Protein AF-A0A350YJM5-F1 (afdb_monomer)

pLDDT: mean 84.91, std 11.66, range [52.12, 97.88]

Nearest PDB structures (foldseek):
  2qgm-assembly1_A  TM=7.230E-01  e=1.649E-05  Bacillus cereus ATCC 14579
  3b55-assembly1_A  TM=6.962E-01  e=1.167E-05  Bacillus cereus ATCC 14579
  6wkt-assembly1_A  TM=4.416E-01  e=5.021E+00  Bacillus 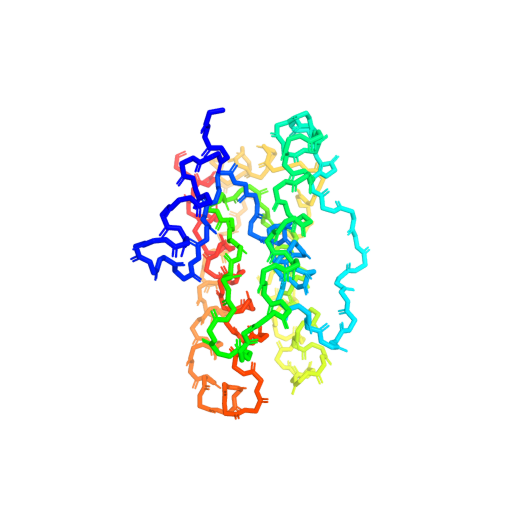subtilis subsp. subtilis str. 168

Radius of gyration: 17.62 Å; Cα contacts (8 Å, |Δi|>4): 200; chains: 1; bounding box: 40×39×48 Å

Sequence (186 aa):
MRERISRELIGKKGFSFIAIEGDWPDAARMDHYVRHAQYPPSEWTAFARFPVWMWRNREVRDFVDWLRARNALVEAYKRVAFHGLDLYSLYNSIRSVLNYLDDIDPQTAQVARLRYGCLTPWQADPATYGHAALTGAYQTCEREVVSMLTDLMQKRGGYAEHDGERFLDAVQNARLVANAESYYRA

Mean predicted aligned error: 6.53 Å

Secondary structure (DSSP, 8-state):
-HHHHHHHHHHHH---EEEEEEEHHHHHHHHHHHTT--SPPPSS-TT-SSPGGGTSSHHHHHHHHHHHHHHTTS-GGGSPEEEEEESTTHHHHHHHHHHHHHHH-HHHHHHHHHHHGGGGGGTT-HHHHHHHHHTT-S--SHHHHHHHHHHHHHTHHHHHHHHHHHHHHHHHHHHHHHHHHHHTT-

Structure (mmCIF, N/CA/C/O backbone):
data_AF-A0A350YJM5-F1
#
_entry.id   AF-A0A350YJM5-F1
#
loop_
_atom_site.group_PDB
_atom_site.id
_atom_site.type_symbol
_atom_site.label_atom_id
_atom_site.label_alt_id
_atom_site.label_comp_id
_atom_site.label_asym_id
_atom_site.label_entity_id
_atom_site.label_seq_id
_atom_site.pdbx_PDB_ins_code
_atom_site.Cartn_x
_atom_site.Cartn_y
_atom_site.Cartn_z
_atom_site.occupancy
_atom_site.B_iso_or_equiv
_atom_site.auth_seq_id
_atom_site.auth_comp_id
_atom_site.auth_asym_id
_atom_site.auth_atom_id
_atom_site.pdbx_PDB_model_num
ATOM 1 N N . MET A 1 1 ? 14.799 16.796 -9.482 1.00 81.00 1 MET A N 1
ATOM 2 C CA . MET A 1 1 ? 16.046 16.301 -8.833 1.00 81.00 1 MET A CA 1
ATOM 3 C C . MET A 1 1 ? 15.849 14.951 -8.144 1.00 81.00 1 MET A C 1
ATOM 5 O O . MET A 1 1 ? 16.535 14.016 -8.534 1.00 81.00 1 MET A O 1
ATOM 9 N N . ARG A 1 2 ? 14.920 14.820 -7.178 1.00 89.38 2 ARG A N 1
ATOM 10 C CA . ARG A 1 2 ? 14.655 13.555 -6.452 1.00 89.38 2 ARG A CA 1
ATOM 11 C C . ARG A 1 2 ? 14.343 12.380 -7.379 1.00 89.38 2 ARG A C 1
ATOM 13 O O . ARG A 1 2 ? 14.989 11.349 -7.291 1.00 89.38 2 ARG A O 1
ATOM 20 N N . GLU A 1 3 ? 13.448 12.596 -8.337 1.00 91.00 3 GLU A N 1
ATOM 21 C CA . GLU A 1 3 ? 13.100 11.614 -9.365 1.00 91.00 3 GLU A CA 1
ATOM 22 C C . GLU A 1 3 ? 14.330 11.016 -10.069 1.00 91.00 3 GLU A C 1
ATOM 24 O O . GLU A 1 3 ? 14.495 9.802 -10.119 1.00 91.00 3 GLU A O 1
ATOM 29 N N . ARG A 1 4 ? 15.227 11.868 -10.581 1.00 93.56 4 ARG A N 1
ATOM 30 C CA . ARG A 1 4 ? 16.445 11.432 -11.276 1.00 93.56 4 ARG A CA 1
ATOM 31 C C . ARG A 1 4 ? 17.332 10.579 -10.369 1.00 93.56 4 ARG A C 1
ATOM 33 O O . ARG A 1 4 ? 17.846 9.569 -10.828 1.00 93.56 4 ARG A O 1
ATOM 40 N N . ILE A 1 5 ? 17.479 10.948 -9.095 1.00 95.56 5 ILE A N 1
ATOM 41 C CA . ILE A 1 5 ? 18.238 10.150 -8.120 1.00 95.56 5 ILE A CA 1
ATOM 42 C C . ILE A 1 5 ? 17.587 8.773 -7.950 1.00 95.56 5 ILE A C 1
ATOM 44 O O . ILE A 1 5 ? 18.279 7.765 -8.061 1.00 95.56 5 ILE A O 1
ATOM 48 N N . SER A 1 6 ? 16.266 8.712 -7.764 1.00 95.69 6 SER A N 1
ATOM 49 C CA . SER A 1 6 ? 15.545 7.441 -7.638 1.00 95.69 6 SER A CA 1
ATOM 50 C C . SER A 1 6 ? 15.722 6.558 -8.874 1.00 95.69 6 SER A C 1
ATOM 52 O O . SER A 1 6 ? 16.038 5.378 -8.737 1.00 95.69 6 SER A O 1
ATOM 54 N N . ARG A 1 7 ? 15.611 7.125 -10.086 1.00 95.75 7 ARG A N 1
ATOM 55 C CA . ARG A 1 7 ? 15.843 6.390 -11.344 1.00 95.75 7 ARG A CA 1
ATOM 56 C C . ARG A 1 7 ? 17.257 5.809 -11.419 1.00 95.75 7 ARG A C 1
ATOM 58 O O . ARG A 1 7 ? 17.429 4.676 -11.856 1.00 95.75 7 ARG A O 1
ATOM 65 N N . GLU A 1 8 ? 18.261 6.559 -10.975 1.00 96.56 8 GLU A N 1
ATOM 66 C CA . GLU A 1 8 ? 19.666 6.137 -10.966 1.00 96.56 8 GLU A CA 1
ATOM 67 C C . GLU A 1 8 ? 19.944 5.049 -9.919 1.00 96.56 8 GLU A C 1
ATOM 69 O O . GLU A 1 8 ? 20.632 4.074 -10.219 1.00 96.56 8 GLU A O 1
ATOM 74 N N . LEU A 1 9 ? 19.377 5.161 -8.714 1.00 97.06 9 LEU A N 1
ATOM 75 C CA . LEU A 1 9 ? 19.488 4.134 -7.670 1.00 97.06 9 LEU A CA 1
ATOM 76 C C . LEU A 1 9 ? 18.834 2.821 -8.112 1.00 97.06 9 LEU A C 1
ATOM 78 O O . LEU A 1 9 ? 19.434 1.750 -8.015 1.00 97.06 9 LEU A O 1
ATOM 82 N N . ILE A 1 10 ? 17.638 2.912 -8.685 1.00 96.44 10 ILE A N 1
ATOM 83 C CA . ILE A 1 10 ? 16.926 1.772 -9.258 1.00 96.44 10 ILE A CA 1
ATOM 84 C C . ILE A 1 10 ? 17.721 1.178 -10.434 1.00 96.44 10 ILE A C 1
ATOM 86 O O . ILE A 1 10 ? 17.952 -0.028 -10.500 1.00 96.44 10 ILE A O 1
ATOM 90 N N . GLY A 1 11 ? 18.165 2.020 -11.369 1.00 94.25 11 GLY A N 1
ATOM 91 C CA . GLY A 1 11 ? 18.808 1.604 -12.612 1.00 94.25 11 GLY A CA 1
ATOM 92 C C . GLY A 1 11 ? 20.211 1.036 -12.439 1.00 94.25 11 GLY A C 1
ATOM 93 O O . GLY A 1 11 ? 20.541 0.046 -13.085 1.00 94.25 11 GLY A O 1
ATOM 94 N N . LYS A 1 12 ? 21.027 1.651 -11.579 1.00 96.00 12 LYS A N 1
ATOM 95 C CA . LYS A 1 12 ? 22.467 1.368 -11.467 1.00 96.00 12 LYS A CA 1
ATOM 96 C C . LYS A 1 12 ? 22.873 0.698 -10.163 1.00 96.00 12 LYS A C 1
ATOM 98 O O . LYS A 1 12 ? 23.957 0.127 -10.103 1.00 96.00 12 LYS A O 1
ATOM 103 N N . LYS A 1 13 ? 22.063 0.812 -9.107 1.00 96.69 13 LYS A N 1
ATOM 104 C CA . LYS A 1 13 ? 22.382 0.268 -7.775 1.00 96.69 13 LYS A CA 1
ATOM 105 C C . LYS A 1 13 ? 21.465 -0.877 -7.351 1.00 96.69 13 LYS A C 1
ATOM 107 O O . LYS A 1 13 ? 21.675 -1.431 -6.282 1.00 96.69 13 LYS A O 1
ATOM 112 N N . GLY A 1 14 ? 20.502 -1.262 -8.190 1.00 94.06 14 GLY A N 1
ATOM 113 C CA . GLY A 1 14 ? 19.672 -2.445 -7.962 1.00 94.06 14 GLY A CA 1
ATOM 114 C C . GLY A 1 14 ? 18.633 -2.281 -6.854 1.00 94.06 14 GLY A C 1
ATOM 115 O O . GLY A 1 14 ? 18.202 -3.278 -6.286 1.00 94.06 14 GLY A O 1
ATOM 116 N N . PHE A 1 15 ? 18.226 -1.048 -6.536 1.00 96.69 15 PHE A N 1
ATOM 117 C CA . PHE A 1 15 ? 17.131 -0.822 -5.592 1.00 96.69 15 PHE A CA 1
ATOM 118 C C . PHE A 1 15 ? 15.833 -1.437 -6.130 1.00 96.69 15 PHE A C 1
ATOM 120 O O . PHE A 1 15 ? 15.449 -1.186 -7.275 1.00 96.69 15 PHE A O 1
ATOM 127 N N . SER A 1 16 ? 15.172 -2.236 -5.292 1.00 95.62 16 SER A N 1
ATOM 128 C CA . SER A 1 16 ? 14.003 -3.048 -5.649 1.00 95.62 16 SER A CA 1
ATOM 129 C C . SER A 1 16 ? 12.666 -2.455 -5.201 1.00 95.62 16 SER A C 1
ATOM 131 O O . SER A 1 16 ? 11.623 -3.021 -5.506 1.00 95.62 16 SER A O 1
ATOM 133 N N . PHE A 1 17 ? 12.660 -1.313 -4.514 1.00 96.06 17 PHE A N 1
ATOM 134 C CA . PHE A 1 17 ? 11.432 -0.593 -4.187 1.00 96.06 17 PHE A CA 1
ATOM 135 C C . PHE A 1 17 ? 11.689 0.903 -3.985 1.00 96.06 17 PHE A C 1
ATOM 137 O O . PHE A 1 17 ? 12.823 1.334 -3.760 1.00 96.06 17 PHE A O 1
ATOM 144 N N . ILE A 1 18 ? 10.616 1.687 -4.046 1.00 95.88 18 ILE A N 1
ATOM 145 C CA . ILE A 1 18 ? 10.559 3.061 -3.555 1.00 95.88 18 ILE A CA 1
ATOM 146 C C . ILE A 1 18 ? 9.529 3.148 -2.435 1.00 95.88 18 ILE A C 1
ATOM 148 O O . ILE A 1 18 ? 8.465 2.543 -2.526 1.00 95.88 18 ILE A O 1
ATOM 152 N N . ALA A 1 19 ? 9.848 3.897 -1.387 1.00 94.25 19 ALA A N 1
ATOM 153 C CA . ALA A 1 19 ? 8.929 4.182 -0.299 1.00 94.25 19 ALA A CA 1
ATOM 154 C C . ALA A 1 19 ? 8.743 5.696 -0.179 1.00 94.25 19 ALA A C 1
ATOM 156 O O . ALA A 1 19 ? 9.719 6.448 -0.264 1.00 94.25 19 ALA A O 1
ATOM 157 N N . ILE A 1 20 ? 7.500 6.135 -0.020 1.00 92.44 20 ILE A N 1
ATOM 158 C CA . ILE A 1 20 ? 7.128 7.545 0.070 1.00 92.44 20 ILE A CA 1
ATOM 159 C C . ILE A 1 20 ? 6.424 7.845 1.394 1.00 92.44 20 ILE A C 1
ATOM 161 O O . ILE A 1 20 ? 5.785 6.975 1.982 1.00 92.44 20 ILE A O 1
ATOM 165 N N . GLU A 1 21 ? 6.509 9.095 1.841 1.00 90.81 21 GLU A N 1
ATOM 166 C CA . GLU A 1 21 ? 5.713 9.626 2.954 1.00 90.81 21 GLU A CA 1
ATOM 167 C C . GLU A 1 21 ? 4.264 9.848 2.488 1.00 90.81 21 GLU A C 1
ATOM 169 O O . GLU A 1 21 ? 3.825 10.962 2.214 1.00 90.81 21 GLU A O 1
ATOM 174 N N . GLY A 1 22 ? 3.553 8.746 2.269 1.00 88.19 22 GLY A N 1
ATOM 175 C CA . GLY A 1 22 ? 2.156 8.731 1.862 1.00 88.19 22 GLY A CA 1
ATOM 176 C C . GLY A 1 22 ? 1.445 7.477 2.357 1.00 88.19 22 GLY A C 1
ATOM 177 O O . GLY A 1 22 ? 2.090 6.497 2.742 1.00 88.19 22 GLY A O 1
ATOM 178 N N . ASP A 1 23 ? 0.115 7.534 2.340 1.00 88.25 23 ASP A N 1
ATOM 179 C CA . ASP A 1 23 ? -0.776 6.478 2.821 1.00 88.25 23 ASP A CA 1
ATOM 180 C C . ASP A 1 23 ? -0.473 5.125 2.149 1.00 88.25 23 ASP A C 1
ATOM 182 O O . ASP A 1 23 ? -0.382 5.031 0.919 1.00 88.25 23 ASP A O 1
ATOM 186 N N . TRP A 1 24 ? -0.358 4.056 2.950 1.00 90.12 24 TRP A N 1
ATOM 187 C CA . TRP A 1 24 ? -0.073 2.707 2.443 1.00 90.12 24 TRP A CA 1
ATOM 188 C C . TRP A 1 24 ? -1.091 2.242 1.384 1.00 90.12 24 TRP A C 1
ATOM 190 O O . TRP A 1 24 ? -0.662 1.879 0.287 1.00 90.12 24 TRP A O 1
ATOM 200 N N . PRO A 1 25 ? -2.419 2.312 1.622 1.00 87.50 25 PRO A N 1
ATOM 201 C CA . PRO A 1 25 ? -3.418 1.943 0.619 1.00 87.50 25 PRO A CA 1
ATOM 202 C C . PRO A 1 25 ? -3.301 2.703 -0.715 1.00 87.50 25 PRO A C 1
ATOM 204 O O . PRO A 1 25 ? -3.559 2.139 -1.782 1.00 87.50 25 PRO A O 1
ATOM 207 N N . ASP A 1 26 ? -2.945 3.992 -0.673 1.00 89.25 26 ASP A N 1
ATOM 208 C CA . ASP A 1 26 ? -2.819 4.824 -1.876 1.00 89.25 26 ASP A CA 1
ATOM 209 C C . ASP A 1 26 ? -1.583 4.419 -2.685 1.00 89.25 26 ASP A C 1
ATOM 211 O O . ASP A 1 26 ? -1.643 4.255 -3.910 1.00 89.25 26 ASP A O 1
ATOM 215 N N . ALA A 1 27 ? -0.468 4.193 -1.990 1.00 91.69 27 ALA A N 1
ATOM 216 C CA . ALA A 1 27 ? 0.753 3.681 -2.588 1.00 91.69 27 ALA A CA 1
ATOM 217 C C . ALA A 1 27 ? 0.576 2.257 -3.135 1.00 91.69 27 ALA A C 1
ATOM 219 O O . ALA A 1 27 ? 1.066 1.982 -4.225 1.00 91.69 27 ALA A O 1
ATOM 220 N N . ALA A 1 28 ? -0.189 1.390 -2.464 1.00 90.12 28 ALA A N 1
ATOM 221 C CA . ALA A 1 28 ? -0.516 0.046 -2.947 1.00 90.12 28 ALA A CA 1
ATOM 222 C C . ALA A 1 28 ? -1.280 0.078 -4.284 1.00 90.12 28 ALA A C 1
ATOM 224 O O . ALA A 1 28 ? -1.064 -0.759 -5.162 1.00 90.12 28 ALA A O 1
ATOM 225 N N . ARG A 1 29 ? -2.124 1.094 -4.510 1.00 89.31 29 ARG A N 1
ATOM 226 C CA . ARG A 1 29 ? -2.759 1.301 -5.821 1.00 89.31 29 ARG A CA 1
ATOM 227 C C . ARG A 1 29 ? -1.747 1.708 -6.899 1.00 89.31 29 ARG A C 1
ATOM 229 O O . ARG A 1 29 ? -1.870 1.258 -8.040 1.00 89.31 29 ARG A O 1
ATOM 236 N N . MET A 1 30 ? -0.756 2.540 -6.568 1.00 91.50 30 MET A N 1
ATOM 237 C CA . MET A 1 30 ? 0.340 2.854 -7.499 1.00 91.50 30 MET A CA 1
ATOM 238 C C . MET A 1 30 ? 1.206 1.628 -7.767 1.00 91.50 30 MET A C 1
ATOM 240 O O . MET A 1 30 ? 1.580 1.382 -8.908 1.00 91.50 30 MET A O 1
ATOM 244 N N . ASP A 1 31 ? 1.476 0.839 -6.737 1.00 93.50 31 ASP A N 1
ATOM 245 C CA . ASP A 1 31 ? 2.233 -0.400 -6.813 1.00 93.50 31 ASP A CA 1
ATOM 246 C C . ASP A 1 31 ? 1.599 -1.411 -7.768 1.00 93.50 31 ASP A C 1
ATOM 248 O O . ASP A 1 31 ? 2.255 -1.908 -8.685 1.00 93.50 31 ASP A O 1
ATOM 252 N N . HIS A 1 32 ? 0.287 -1.615 -7.628 1.00 91.50 32 HIS A N 1
ATOM 253 C CA . HIS A 1 32 ? -0.517 -2.433 -8.528 1.00 91.50 32 HIS A CA 1
ATOM 254 C C . HIS A 1 32 ? -0.334 -2.008 -9.994 1.00 91.50 32 HIS A C 1
ATOM 256 O O . HIS A 1 32 ? -0.117 -2.836 -10.887 1.00 91.50 32 HIS A O 1
ATOM 262 N N . TYR A 1 33 ? -0.357 -0.692 -10.238 1.00 92.94 33 TYR A N 1
ATOM 263 C CA . TYR A 1 33 ? -0.102 -0.118 -11.553 1.00 92.94 33 TYR A CA 1
ATOM 264 C C . TYR A 1 33 ? 1.347 -0.335 -12.010 1.00 92.94 33 TYR A C 1
ATOM 266 O O . TYR A 1 33 ? 1.561 -0.809 -13.123 1.00 92.94 33 TYR A O 1
ATOM 274 N N . VAL A 1 34 ? 2.368 -0.046 -11.205 1.00 95.88 34 VAL A N 1
ATOM 275 C CA . VAL A 1 34 ? 3.761 -0.148 -11.678 1.00 95.88 34 VAL A CA 1
ATOM 276 C C . VAL A 1 34 ? 4.246 -1.589 -11.812 1.00 95.88 34 VAL A C 1
ATOM 278 O O . VAL A 1 34 ? 5.113 -1.852 -12.646 1.00 95.88 34 VAL A O 1
ATOM 281 N N . ARG A 1 35 ? 3.701 -2.538 -11.042 1.00 94.56 35 ARG A N 1
ATOM 282 C CA . ARG A 1 35 ? 4.083 -3.960 -11.092 1.00 94.56 35 ARG A CA 1
ATOM 283 C C . ARG A 1 35 ? 3.228 -4.801 -12.044 1.00 94.56 35 ARG A C 1
ATOM 285 O O . ARG A 1 35 ? 3.510 -5.988 -12.188 1.00 94.56 35 ARG A O 1
ATOM 292 N N . HIS A 1 36 ? 2.278 -4.195 -12.767 1.00 93.81 36 HIS A N 1
ATOM 293 C CA . HIS A 1 36 ? 1.386 -4.869 -13.732 1.00 93.81 36 HIS A CA 1
ATOM 294 C C . HIS A 1 36 ? 0.618 -6.043 -13.117 1.00 93.81 36 HIS A C 1
ATOM 296 O O . HIS A 1 36 ? 0.541 -7.123 -13.706 1.00 93.81 36 HIS A O 1
ATOM 302 N N . ALA A 1 37 ? 0.101 -5.845 -11.910 1.00 88.19 37 ALA A N 1
ATOM 303 C CA . ALA A 1 37 ? -0.713 -6.856 -11.258 1.00 88.19 37 ALA A CA 1
ATOM 304 C C . ALA A 1 37 ? -2.045 -7.059 -12.011 1.00 88.19 37 ALA A C 1
ATOM 306 O O . ALA A 1 37 ? -2.544 -6.158 -12.690 1.00 88.19 37 ALA A O 1
ATOM 307 N N . GLN A 1 38 ? -2.549 -8.297 -11.970 1.00 83.38 38 GLN A N 1
ATOM 308 C CA . GLN A 1 38 ? -3.642 -8.773 -12.831 1.00 83.38 38 GLN A CA 1
ATOM 309 C C . GLN A 1 38 ? -5.009 -8.811 -12.135 1.00 83.38 38 GLN A C 1
ATOM 311 O O . GLN A 1 38 ? -6.009 -9.111 -12.784 1.00 83.38 38 GLN A O 1
ATOM 316 N N . TYR A 1 39 ? -5.069 -8.528 -10.835 1.00 76.06 39 TYR A N 1
ATOM 317 C CA . TYR A 1 39 ? -6.326 -8.486 -10.095 1.00 76.06 39 TYR A CA 1
ATOM 318 C C . TYR A 1 39 ? -6.983 -7.099 -10.203 1.00 76.06 39 TYR A C 1
ATOM 320 O O . TYR A 1 39 ? -6.335 -6.130 -10.601 1.00 76.06 39 TYR A O 1
ATOM 328 N N . PRO A 1 40 ? -8.286 -6.966 -9.910 1.00 71.62 40 PRO A N 1
ATOM 329 C CA . PRO A 1 40 ? -8.932 -5.661 -9.914 1.00 71.62 40 PRO A CA 1
ATOM 330 C C . PRO A 1 40 ? -8.269 -4.726 -8.887 1.00 71.62 40 PRO A C 1
ATOM 332 O O . PRO A 1 40 ? -8.101 -5.118 -7.729 1.00 71.62 40 PRO A O 1
ATOM 335 N N . PRO A 1 41 ? -7.887 -3.491 -9.262 1.00 68.19 41 PRO A N 1
ATOM 336 C CA . PRO A 1 41 ? -7.423 -2.518 -8.283 1.00 68.19 41 PRO A CA 1
ATOM 337 C C . PRO A 1 41 ? -8.574 -2.126 -7.349 1.00 68.19 41 PRO A C 1
ATOM 339 O O . PRO A 1 41 ? -9.737 -2.127 -7.745 1.00 68.19 41 PRO A O 1
ATOM 342 N N . SER A 1 42 ? -8.249 -1.701 -6.129 1.00 66.56 42 SER A N 1
ATOM 343 C CA . SER A 1 42 ? -9.231 -1.157 -5.183 1.00 66.56 42 SER A CA 1
ATOM 344 C C . SER A 1 42 ? -10.020 0.017 -5.789 1.00 66.56 42 SER A C 1
ATOM 346 O O . SER A 1 42 ? -9.432 0.894 -6.421 1.00 66.56 42 SER A O 1
ATOM 348 N N . GLU A 1 43 ? -11.344 0.066 -5.595 1.00 65.81 43 GLU A N 1
ATOM 349 C CA . GLU A 1 43 ? -12.279 1.020 -6.236 1.00 65.81 43 GLU A CA 1
ATOM 350 C C . GLU A 1 43 ? -12.226 2.460 -5.678 1.00 65.81 43 GLU A C 1
ATOM 352 O O . GLU A 1 43 ? -13.229 3.044 -5.272 1.00 65.81 43 GLU A O 1
ATOM 357 N N . TRP A 1 44 ? -11.048 3.074 -5.611 1.00 74.88 44 TRP A N 1
ATOM 358 C CA . TRP A 1 44 ? -10.913 4.414 -5.038 1.00 74.88 44 TRP A CA 1
ATOM 359 C C . TRP A 1 44 ? -9.757 5.222 -5.621 1.00 74.88 44 TRP A C 1
ATOM 361 O O . TRP A 1 44 ? -8.796 4.684 -6.163 1.00 74.88 44 TRP A O 1
ATOM 371 N N . THR A 1 45 ? -9.852 6.547 -5.540 1.00 79.75 45 THR A N 1
ATOM 372 C CA . THR A 1 45 ? -8.857 7.433 -6.152 1.00 79.75 45 THR A CA 1
ATOM 373 C C . THR A 1 45 ? -7.685 7.663 -5.202 1.00 79.75 45 THR A C 1
ATOM 375 O O . THR A 1 45 ? -7.847 8.352 -4.199 1.00 79.75 45 THR A O 1
ATOM 378 N N . ALA A 1 46 ? -6.509 7.135 -5.552 1.00 83.81 46 ALA A N 1
ATOM 379 C CA . ALA A 1 46 ? -5.286 7.328 -4.773 1.00 83.81 46 ALA A CA 1
ATOM 380 C C . ALA A 1 46 ? -4.904 8.810 -4.633 1.00 83.81 46 ALA A C 1
ATOM 382 O O . ALA A 1 46 ? -5.029 9.587 -5.590 1.00 83.81 46 ALA A O 1
ATOM 383 N N . PHE A 1 47 ? -4.416 9.182 -3.448 1.00 84.44 47 PHE A N 1
ATOM 384 C CA . PHE A 1 47 ? -3.963 10.526 -3.085 1.00 84.44 47 PHE A CA 1
ATOM 385 C C . PHE A 1 47 ? -5.022 11.601 -3.368 1.00 84.44 47 PHE A C 1
ATOM 387 O O . PHE A 1 47 ? -4.729 12.696 -3.851 1.00 84.44 47 PHE A O 1
ATOM 394 N N . ALA A 1 48 ? -6.294 11.267 -3.134 1.00 83.38 48 ALA A N 1
ATOM 395 C CA . ALA A 1 48 ? -7.413 12.200 -3.269 1.00 83.38 48 ALA A CA 1
ATOM 396 C C . ALA A 1 48 ? -7.685 13.015 -1.995 1.00 83.38 48 ALA A C 1
ATOM 398 O O . ALA A 1 48 ? -8.426 13.996 -2.054 1.00 83.38 48 ALA A O 1
ATOM 399 N N . ARG A 1 49 ? -7.100 12.629 -0.855 1.00 75.12 49 ARG A N 1
ATOM 400 C CA . ARG A 1 49 ? -7.212 13.369 0.408 1.00 75.12 49 ARG A CA 1
ATOM 401 C C . ARG A 1 49 ? -6.270 14.572 0.418 1.00 75.12 49 ARG A C 1
ATOM 403 O O . ARG A 1 49 ? -5.260 14.603 -0.280 1.00 75.12 49 ARG A O 1
ATOM 410 N N . PHE A 1 50 ? -6.627 15.584 1.202 1.00 62.84 50 PHE A N 1
ATOM 411 C CA . PHE A 1 50 ? -5.778 16.755 1.384 1.00 62.84 50 PHE A CA 1
ATOM 412 C C . PHE A 1 50 ? -4.480 16.385 2.131 1.00 62.84 50 PHE A C 1
ATOM 414 O O . PHE A 1 50 ? -4.572 15.657 3.118 1.00 62.84 50 PHE A O 1
ATOM 421 N N . PRO A 1 51 ? -3.312 16.936 1.740 1.00 65.50 51 PRO A N 1
ATOM 422 C CA . PRO A 1 51 ? -3.075 17.781 0.568 1.00 65.50 51 PRO A CA 1
ATOM 423 C C . PRO A 1 51 ? -2.877 16.969 -0.722 1.00 65.50 51 PRO A C 1
ATOM 425 O O . PRO A 1 51 ? -1.903 16.240 -0.882 1.00 65.50 51 PRO A O 1
ATOM 428 N N . VAL A 1 52 ? -3.744 17.199 -1.711 1.00 77.44 52 VAL A N 1
ATOM 429 C CA . VAL A 1 52 ? -3.698 16.500 -3.010 1.00 77.44 52 VAL A CA 1
ATOM 430 C C . VAL A 1 52 ? -2.402 16.792 -3.782 1.00 77.44 52 VAL A C 1
ATOM 432 O O . VAL A 1 52 ? -1.857 15.923 -4.459 1.00 77.44 52 VAL A O 1
ATOM 435 N N . TRP A 1 53 ? -1.870 18.011 -3.663 1.00 75.19 53 TRP A N 1
ATOM 436 C CA . TRP A 1 53 ? -0.709 18.479 -4.431 1.00 75.19 53 TRP A CA 1
ATOM 437 C C . TRP A 1 53 ? 0.594 17.723 -4.127 1.00 75.19 53 TRP A C 1
ATOM 439 O O . TRP A 1 53 ? 1.502 17.721 -4.960 1.00 75.19 53 TRP A O 1
ATOM 449 N N . MET A 1 54 ? 0.692 17.074 -2.962 1.00 83.75 54 MET A N 1
ATOM 450 C CA . MET A 1 54 ? 1.928 16.443 -2.496 1.00 83.75 54 MET A CA 1
ATOM 451 C C . MET A 1 54 ? 2.341 15.260 -3.377 1.00 83.75 54 MET A C 1
ATOM 453 O O . MET A 1 54 ? 3.484 15.195 -3.828 1.00 83.75 54 MET A O 1
ATOM 457 N N . TRP A 1 55 ? 1.393 14.373 -3.683 1.00 89.19 55 TRP A N 1
ATOM 458 C CA . TRP A 1 55 ? 1.647 13.163 -4.471 1.00 89.19 55 TRP A CA 1
ATOM 459 C C . TRP A 1 55 ? 0.935 13.158 -5.820 1.00 89.19 55 TRP A C 1
ATOM 461 O O . TRP A 1 55 ? 1.359 12.467 -6.744 1.00 89.19 55 TRP A O 1
ATOM 471 N N . ARG A 1 56 ? -0.122 13.958 -5.985 1.00 89.06 56 ARG A N 1
ATOM 472 C CA . ARG A 1 56 ? -0.931 13.978 -7.205 1.00 89.06 56 ARG A CA 1
ATOM 473 C C . ARG A 1 56 ? -0.521 15.128 -8.127 1.00 89.06 56 ARG A C 1
ATOM 475 O O . ARG A 1 56 ? -1.306 16.024 -8.433 1.00 89.06 56 ARG A O 1
ATOM 482 N N . ASN A 1 57 ? 0.734 15.090 -8.567 1.00 90.06 57 ASN A N 1
ATOM 483 C CA . ASN A 1 57 ? 1.357 16.068 -9.465 1.00 90.06 57 ASN A CA 1
ATOM 484 C C . ASN A 1 57 ? 1.987 15.394 -10.700 1.00 90.06 57 ASN A C 1
ATOM 486 O O . ASN A 1 57 ? 1.963 14.168 -10.843 1.00 90.06 57 ASN A O 1
ATOM 490 N N . ARG A 1 58 ? 2.494 16.206 -11.639 1.00 91.50 58 ARG A N 1
ATOM 491 C CA . ARG A 1 58 ? 3.034 15.710 -12.916 1.00 91.50 58 ARG A CA 1
ATOM 492 C C . ARG A 1 58 ? 4.324 14.931 -12.707 1.00 91.50 58 ARG A C 1
ATOM 494 O O . ARG A 1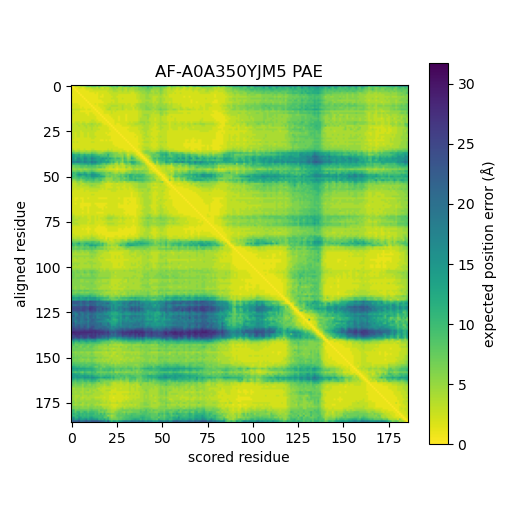 58 ? 4.488 13.883 -13.308 1.00 91.50 58 ARG A O 1
ATOM 501 N N . GLU A 1 59 ? 5.187 15.398 -11.819 1.00 91.44 59 GLU A N 1
ATOM 502 C CA . GLU A 1 59 ? 6.482 14.794 -11.527 1.00 91.44 59 GLU A CA 1
ATOM 503 C C . GLU A 1 59 ? 6.329 13.366 -10.991 1.00 91.44 59 GLU A C 1
ATOM 505 O O . GLU A 1 59 ? 7.020 12.453 -11.439 1.00 91.44 59 GLU A O 1
ATOM 510 N N . VAL A 1 60 ? 5.388 13.148 -10.065 1.00 92.69 60 VAL A N 1
ATOM 511 C CA . VAL A 1 60 ? 5.089 11.810 -9.538 1.00 92.69 60 VAL A CA 1
ATOM 512 C C . VAL A 1 60 ? 4.456 10.930 -10.612 1.00 92.69 60 VAL A C 1
ATOM 514 O O . VAL A 1 60 ? 4.860 9.778 -10.751 1.00 92.69 60 VAL A O 1
ATOM 517 N N . ARG A 1 61 ? 3.515 11.456 -11.408 1.00 92.75 61 ARG A N 1
ATOM 518 C CA . ARG A 1 61 ? 2.908 10.703 -12.517 1.00 92.75 61 ARG A CA 1
ATOM 519 C C . ARG A 1 61 ? 3.961 10.249 -13.530 1.00 92.75 61 ARG A C 1
ATOM 521 O O . ARG A 1 61 ? 4.021 9.069 -13.855 1.00 92.75 61 ARG A O 1
ATOM 528 N N . ASP A 1 62 ? 4.810 11.163 -13.984 1.00 95.19 62 ASP A N 1
ATOM 529 C CA . ASP A 1 62 ? 5.825 10.888 -14.998 1.00 95.19 62 ASP A CA 1
ATOM 530 C C . ASP A 1 62 ? 6.877 9.886 -14.467 1.00 95.19 62 ASP A C 1
ATOM 532 O O . ASP A 1 62 ? 7.362 9.023 -15.207 1.00 95.19 62 ASP A O 1
ATOM 536 N N . PHE A 1 63 ? 7.187 9.931 -13.164 1.00 96.00 63 PHE A N 1
ATOM 537 C CA . PHE A 1 63 ? 8.008 8.918 -12.497 1.00 96.00 63 PHE A CA 1
ATOM 538 C C . PHE A 1 63 ? 7.325 7.545 -12.434 1.00 96.00 63 PHE A C 1
ATOM 540 O O . PHE A 1 63 ? 7.962 6.532 -12.728 1.00 96.00 63 PHE A O 1
ATOM 547 N N . VAL A 1 64 ? 6.046 7.500 -12.056 1.00 95.56 64 VAL A N 1
ATOM 548 C CA . VAL A 1 64 ? 5.241 6.272 -11.963 1.00 95.56 64 VAL A CA 1
ATOM 549 C C . VAL A 1 64 ? 5.102 5.605 -13.336 1.00 95.56 64 VAL A C 1
ATOM 551 O O . VAL A 1 64 ? 5.289 4.392 -13.448 1.00 95.56 64 VAL A O 1
ATOM 554 N N . ASP A 1 65 ? 4.880 6.379 -14.398 1.00 96.62 65 ASP A N 1
ATOM 555 C CA . ASP A 1 65 ? 4.822 5.867 -15.771 1.00 96.62 65 ASP A CA 1
ATOM 556 C C . ASP A 1 65 ? 6.175 5.320 -16.239 1.00 96.62 65 ASP A C 1
ATOM 558 O O . ASP A 1 65 ? 6.248 4.228 -16.812 1.00 96.62 65 ASP A O 1
ATOM 562 N N . TRP A 1 66 ? 7.271 6.020 -15.928 1.00 97.31 66 TRP A N 1
ATOM 563 C CA . TRP A 1 66 ? 8.615 5.498 -16.175 1.00 97.31 66 TRP A CA 1
ATOM 564 C C . TRP A 1 66 ? 8.870 4.189 -15.417 1.00 97.31 66 TRP A C 1
ATOM 566 O O . TRP A 1 66 ? 9.433 3.248 -15.983 1.00 97.31 66 TRP A O 1
ATOM 576 N N . LEU A 1 67 ? 8.442 4.103 -14.154 1.00 97.69 67 LEU A N 1
ATOM 577 C CA . LEU A 1 67 ? 8.630 2.919 -13.320 1.00 97.69 67 LEU A CA 1
ATOM 578 C C . LEU A 1 67 ? 7.850 1.723 -13.872 1.00 97.69 67 LEU A C 1
ATOM 580 O O . LEU A 1 67 ? 8.406 0.629 -13.985 1.00 97.69 67 LEU A O 1
ATOM 584 N N . ARG A 1 68 ? 6.603 1.941 -14.303 1.00 97.62 68 ARG A N 1
ATOM 585 C CA . ARG A 1 68 ? 5.791 0.926 -14.987 1.00 97.62 68 ARG A CA 1
ATOM 586 C C . ARG A 1 68 ? 6.460 0.437 -16.272 1.00 97.62 68 ARG A C 1
ATOM 588 O O . ARG A 1 68 ? 6.528 -0.775 -16.493 1.00 97.62 68 ARG A O 1
ATOM 595 N N . ALA A 1 69 ? 6.964 1.351 -17.104 1.00 97.81 69 ALA A N 1
ATOM 596 C CA . ALA A 1 69 ? 7.651 1.005 -18.348 1.00 97.81 69 ALA A CA 1
ATOM 597 C C . ALA A 1 69 ? 8.924 0.187 -18.086 1.00 97.81 69 ALA A C 1
ATOM 599 O O . ALA A 1 69 ? 9.142 -0.838 -18.726 1.00 97.81 69 ALA A O 1
ATOM 600 N N . ARG A 1 70 ? 9.729 0.574 -17.088 1.00 96.62 70 ARG A N 1
ATOM 601 C CA . ARG A 1 70 ? 10.897 -0.203 -16.648 1.00 96.62 70 ARG A CA 1
ATOM 602 C C . ARG A 1 70 ? 10.503 -1.604 -16.177 1.00 96.62 70 ARG A C 1
ATOM 604 O O . ARG A 1 70 ? 11.136 -2.577 -16.574 1.00 96.62 70 ARG A O 1
ATOM 611 N N . ASN A 1 71 ? 9.483 -1.707 -15.328 1.00 97.88 71 ASN A N 1
ATOM 612 C CA . ASN A 1 71 ? 9.023 -2.977 -14.767 1.00 97.88 71 ASN A CA 1
ATOM 613 C C . ASN A 1 71 ? 8.463 -3.937 -15.828 1.00 97.88 71 ASN A C 1
ATOM 615 O O . ASN A 1 71 ? 8.444 -5.147 -15.605 1.00 97.88 71 ASN A O 1
ATOM 619 N N . ALA A 1 72 ? 8.039 -3.427 -16.989 1.00 97.56 72 ALA A N 1
ATOM 620 C CA . ALA A 1 72 ? 7.634 -4.258 -18.121 1.00 97.56 72 ALA A CA 1
ATOM 621 C C . ALA A 1 72 ? 8.816 -5.001 -18.775 1.00 97.56 72 ALA A C 1
ATOM 623 O O . ALA A 1 72 ? 8.604 -6.016 -19.430 1.00 97.56 72 ALA A O 1
ATOM 624 N N . LEU A 1 73 ? 10.052 -4.521 -18.587 1.00 96.25 73 LEU A N 1
ATOM 625 C CA . LEU A 1 73 ? 11.266 -5.085 -19.192 1.00 96.25 73 LEU A CA 1
ATOM 626 C C . LEU A 1 73 ? 11.927 -6.179 -18.340 1.00 96.25 73 LEU A C 1
ATOM 628 O O . LEU A 1 73 ? 12.957 -6.722 -18.734 1.00 96.25 73 LEU A O 1
ATOM 632 N N . VAL A 1 74 ? 11.383 -6.471 -17.157 1.00 95.50 74 VAL A N 1
ATOM 633 C CA . VAL A 1 74 ? 11.946 -7.440 -16.210 1.00 95.50 74 VAL A CA 1
ATOM 634 C C . VAL A 1 74 ? 10.897 -8.450 -15.757 1.00 95.50 74 VAL A C 1
ATOM 636 O O . VAL A 1 74 ? 9.688 -8.212 -15.816 1.00 95.50 74 VAL A O 1
ATOM 639 N N . GLU A 1 75 ? 11.380 -9.594 -15.281 1.00 94.69 75 GLU A N 1
ATOM 640 C CA . GLU A 1 75 ? 10.556 -10.652 -14.694 1.00 94.69 75 GLU A CA 1
ATOM 641 C C . GLU A 1 75 ? 9.799 -10.144 -13.459 1.00 94.69 75 GLU A C 1
ATOM 643 O O . GLU A 1 75 ? 10.288 -9.271 -12.740 1.00 94.69 75 GLU A O 1
ATOM 648 N N . ALA A 1 76 ? 8.622 -10.717 -13.186 1.00 91.62 76 ALA A N 1
ATOM 649 C CA . ALA A 1 76 ? 7.711 -10.244 -12.141 1.00 91.62 76 ALA A CA 1
ATOM 650 C C . ALA A 1 76 ? 8.385 -10.070 -10.765 1.00 91.62 76 ALA A C 1
ATOM 652 O O . ALA A 1 76 ? 8.214 -9.033 -10.132 1.00 91.62 76 ALA A O 1
ATOM 653 N N . TYR A 1 77 ? 9.225 -11.024 -10.351 1.00 90.19 77 TYR A N 1
ATOM 654 C CA . TYR A 1 77 ? 9.924 -11.000 -9.058 1.00 90.19 77 TYR A CA 1
ATOM 655 C C . TYR A 1 77 ? 11.058 -9.959 -8.959 1.00 90.19 77 TYR A C 1
ATOM 657 O O . TYR A 1 77 ? 11.581 -9.721 -7.874 1.00 90.19 77 TYR A O 1
ATOM 665 N N . LYS A 1 78 ? 11.458 -9.340 -10.080 1.00 94.12 78 LYS A N 1
ATOM 666 C CA . LYS A 1 78 ? 12.461 -8.257 -10.145 1.00 94.12 78 LYS A CA 1
ATOM 667 C C . LYS A 1 78 ? 11.829 -6.876 -10.306 1.00 94.12 78 LYS A C 1
ATOM 669 O O . LYS A 1 78 ? 12.554 -5.880 -10.367 1.00 94.12 78 LYS A O 1
ATOM 674 N N . ARG A 1 79 ? 10.501 -6.801 -10.442 1.00 96.50 79 ARG A N 1
ATOM 675 C CA . ARG A 1 79 ? 9.794 -5.529 -10.602 1.00 96.50 79 ARG A CA 1
ATOM 676 C C . ARG A 1 79 ? 9.948 -4.700 -9.339 1.00 96.50 79 ARG A C 1
ATOM 678 O O . ARG A 1 79 ? 9.791 -5.196 -8.230 1.00 96.50 79 ARG A O 1
ATOM 685 N N . VAL A 1 80 ? 10.246 -3.426 -9.537 1.00 97.50 80 VAL A N 1
ATOM 686 C CA . VAL A 1 80 ? 10.431 -2.468 -8.456 1.00 97.50 80 VAL A CA 1
ATOM 687 C C . VAL A 1 80 ? 9.073 -2.127 -7.857 1.00 97.50 80 VAL A C 1
ATOM 689 O O . VAL A 1 80 ? 8.172 -1.721 -8.596 1.00 97.50 80 VAL A O 1
ATOM 692 N N . ALA A 1 81 ? 8.941 -2.283 -6.543 1.00 95.81 81 ALA A N 1
ATOM 693 C CA . ALA A 1 81 ? 7.710 -1.994 -5.816 1.00 95.81 81 ALA A CA 1
ATOM 694 C C . ALA A 1 81 ? 7.585 -0.512 -5.418 1.00 95.81 81 ALA A C 1
ATOM 696 O O . ALA A 1 81 ? 8.572 0.231 -5.396 1.00 95.81 81 ALA A O 1
ATOM 697 N N . PHE A 1 82 ? 6.369 -0.080 -5.101 1.00 95.25 82 PHE A N 1
ATOM 698 C CA . PHE A 1 82 ? 6.034 1.271 -4.658 1.00 95.25 82 PHE A CA 1
ATOM 699 C C . PHE A 1 82 ? 5.262 1.206 -3.333 1.00 95.25 82 PHE A C 1
ATOM 701 O O . PHE A 1 82 ? 4.192 0.620 -3.256 1.00 95.25 82 PHE A O 1
ATOM 708 N N . HIS A 1 83 ? 5.779 1.806 -2.266 1.00 93.50 83 HIS A N 1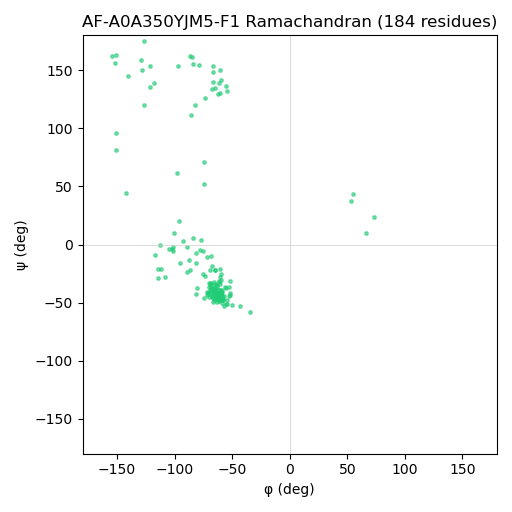
ATOM 709 C CA . HIS A 1 83 ? 5.206 1.665 -0.926 1.00 93.50 83 HIS A CA 1
ATOM 710 C C . HIS A 1 83 ? 4.963 3.008 -0.248 1.00 93.50 83 HIS A C 1
ATOM 712 O O . HIS A 1 83 ? 5.666 3.988 -0.490 1.00 93.50 83 HIS A O 1
ATOM 718 N N . GLY A 1 84 ? 3.950 3.035 0.612 1.00 91.62 84 GLY A N 1
ATOM 719 C CA . GLY A 1 84 ? 3.667 4.144 1.514 1.00 91.62 84 GLY A CA 1
ATOM 720 C C . GLY A 1 84 ? 4.253 3.854 2.890 1.00 91.62 84 GLY A C 1
ATOM 721 O O . GLY A 1 84 ? 4.435 2.694 3.254 1.00 91.62 84 GLY A O 1
ATOM 722 N N . LEU A 1 85 ? 4.577 4.897 3.642 1.00 88.25 85 LEU A N 1
ATOM 723 C CA . LEU A 1 85 ? 5.110 4.799 5.005 1.00 88.25 85 LEU A CA 1
ATOM 724 C C . LEU A 1 85 ? 4.184 5.428 6.047 1.00 88.25 85 LEU A C 1
ATOM 726 O O . LEU A 1 85 ? 4.448 5.312 7.241 1.00 88.25 85 LEU A O 1
ATOM 730 N N . ASP A 1 86 ? 3.141 6.121 5.600 1.00 84.44 86 ASP A N 1
ATOM 731 C CA . ASP A 1 86 ? 2.335 6.978 6.456 1.00 84.44 86 ASP A CA 1
ATOM 732 C C . ASP A 1 86 ? 1.237 6.207 7.205 1.00 84.44 86 ASP A C 1
ATOM 734 O O . ASP A 1 86 ? 0.790 5.150 6.755 1.00 84.44 86 ASP A O 1
ATOM 738 N N . LEU A 1 87 ? 0.796 6.745 8.347 1.00 75.06 87 LEU A N 1
ATOM 739 C CA . LEU A 1 87 ? -0.151 6.102 9.272 1.00 75.06 87 LEU A CA 1
ATOM 740 C C . LEU A 1 87 ? -1.572 6.690 9.215 1.00 75.06 87 LEU A C 1
ATOM 742 O O . LEU A 1 87 ? -2.478 6.180 9.876 1.00 75.06 87 LEU A O 1
ATOM 746 N N . TYR A 1 88 ? -1.814 7.738 8.425 1.00 70.00 88 TYR A N 1
ATOM 747 C CA . TYR A 1 88 ? -3.094 8.465 8.429 1.00 70.00 88 TYR A CA 1
ATOM 748 C C . TYR A 1 88 ? -4.244 7.763 7.684 1.00 70.00 88 TYR A C 1
ATOM 750 O O . TYR A 1 88 ? -5.348 8.314 7.576 1.00 70.00 88 TYR A O 1
ATOM 758 N N . SER A 1 89 ? -4.025 6.552 7.170 1.00 76.75 89 SER A N 1
ATOM 759 C CA . SER A 1 89 ? -4.963 5.806 6.318 1.00 76.75 89 SER A CA 1
ATOM 760 C C . SER A 1 89 ? -5.842 4.795 7.060 1.00 76.75 89 SER A C 1
ATOM 762 O O . SER A 1 89 ? -6.426 3.934 6.406 1.00 76.75 89 SER A O 1
ATOM 764 N N . LEU A 1 90 ? -6.013 4.926 8.384 1.00 82.06 90 LEU A N 1
ATOM 765 C CA . LEU A 1 90 ? -6.737 3.984 9.259 1.00 82.06 90 LEU A CA 1
ATOM 766 C C . LEU A 1 90 ? -7.952 3.299 8.597 1.00 82.06 90 LEU A C 1
ATOM 768 O O . LEU A 1 90 ? -7.988 2.077 8.471 1.00 82.06 90 LEU A O 1
ATOM 772 N N . TYR A 1 91 ? -8.926 4.073 8.109 1.00 80.56 91 TYR A N 1
ATOM 773 C CA . TYR A 1 91 ? -10.153 3.529 7.505 1.00 80.56 91 TYR A CA 1
ATOM 774 C C . TYR A 1 91 ? -9.932 2.815 6.180 1.00 80.56 91 TYR A C 1
ATOM 776 O O . TYR A 1 91 ? -10.563 1.797 5.899 1.00 80.56 91 TYR A O 1
ATOM 784 N N . ASN A 1 92 ? -9.037 3.344 5.354 1.00 82.75 92 ASN A N 1
ATOM 785 C CA . ASN A 1 92 ? -8.714 2.726 4.078 1.00 82.75 92 ASN A CA 1
ATOM 786 C C . ASN A 1 92 ? -7.946 1.424 4.289 1.00 82.75 92 ASN A C 1
ATOM 788 O O . ASN A 1 92 ? -8.172 0.469 3.552 1.00 82.75 92 ASN A O 1
ATOM 792 N N . SER A 1 93 ? -7.125 1.360 5.337 1.00 88.62 93 SER A N 1
ATOM 793 C CA . SER A 1 93 ? -6.448 0.142 5.757 1.00 88.62 93 SER A CA 1
ATOM 794 C C . SER A 1 93 ? -7.414 -0.897 6.313 1.00 88.62 93 SER A C 1
ATOM 796 O O . SER A 1 93 ? -7.346 -2.046 5.883 1.00 88.62 93 SER A O 1
ATOM 798 N N . ILE A 1 94 ? -8.381 -0.510 7.158 1.00 89.19 94 ILE A N 1
ATOM 799 C CA . ILE A 1 94 ? -9.473 -1.406 7.584 1.00 89.19 94 ILE A CA 1
ATOM 800 C C . ILE A 1 94 ? -10.196 -1.970 6.358 1.00 89.19 94 ILE A C 1
ATOM 802 O O . ILE A 1 94 ? -10.337 -3.183 6.227 1.00 89.19 94 ILE A O 1
ATOM 806 N N . ARG A 1 95 ? -10.608 -1.105 5.423 1.00 88.06 95 ARG A N 1
ATOM 807 C CA . ARG A 1 95 ? -11.294 -1.538 4.200 1.00 88.06 95 ARG A CA 1
ATOM 808 C C . ARG A 1 95 ? -10.431 -2.472 3.350 1.00 88.06 95 ARG A C 1
ATOM 810 O O . ARG A 1 95 ? -10.966 -3.439 2.826 1.00 88.06 95 ARG A O 1
ATOM 817 N N . SER A 1 96 ? -9.124 -2.224 3.236 1.00 89.69 96 SER A N 1
ATOM 818 C CA . SER A 1 96 ? -8.216 -3.116 2.499 1.00 89.69 96 SER A CA 1
ATOM 819 C C . SER A 1 96 ? -8.168 -4.514 3.124 1.00 89.69 96 SER A C 1
ATOM 821 O O . SER A 1 96 ? -8.308 -5.511 2.417 1.00 89.69 96 SER A O 1
ATOM 823 N N . VAL A 1 97 ? -8.063 -4.595 4.458 1.00 92.25 97 VAL A N 1
ATOM 824 C CA . VAL A 1 97 ? -8.096 -5.871 5.195 1.00 92.25 97 VAL A CA 1
ATOM 825 C C . VAL A 1 97 ? -9.424 -6.596 4.984 1.00 92.25 97 VAL A C 1
ATOM 827 O O . VAL A 1 97 ? -9.425 -7.792 4.699 1.00 92.25 97 VAL A O 1
ATOM 830 N N . LEU A 1 98 ? -10.550 -5.885 5.105 1.00 92.00 98 LEU A N 1
ATOM 831 C CA . LEU A 1 98 ? -11.881 -6.470 4.933 1.00 92.00 98 LEU A CA 1
ATOM 832 C C . LEU A 1 98 ? -12.096 -6.993 3.511 1.00 92.00 98 LEU A C 1
ATOM 834 O O . LEU A 1 98 ? -12.503 -8.138 3.363 1.00 92.00 98 LEU A O 1
ATOM 838 N N . ASN A 1 99 ? -11.753 -6.206 2.489 1.00 90.19 99 ASN A N 1
ATOM 839 C CA . ASN A 1 99 ? -11.894 -6.611 1.089 1.00 90.19 99 ASN A CA 1
ATOM 840 C C . ASN A 1 99 ? -11.049 -7.850 0.766 1.00 90.19 99 ASN A C 1
ATOM 842 O O . ASN A 1 99 ? -11.516 -8.756 0.089 1.00 90.19 99 ASN A O 1
ATOM 846 N N . TYR A 1 100 ? -9.810 -7.907 1.265 1.00 91.25 100 TYR A N 1
ATOM 847 C CA . TYR A 1 100 ? -8.968 -9.089 1.091 1.00 91.25 100 TYR A CA 1
ATOM 848 C C . TYR A 1 100 ? -9.593 -10.331 1.741 1.00 91.25 100 TYR A C 1
ATOM 850 O O . TYR A 1 100 ? -9.651 -11.393 1.125 1.00 91.25 100 TYR A O 1
ATOM 858 N N . LEU A 1 101 ? -10.085 -10.200 2.976 1.00 92.75 101 LEU A N 1
ATOM 859 C CA . LEU A 1 101 ? -10.699 -11.310 3.701 1.00 92.75 101 LEU A CA 1
ATOM 860 C C . LEU A 1 101 ? -12.033 -11.751 3.095 1.00 92.75 101 LEU A C 1
ATOM 862 O O . LEU A 1 101 ? -12.304 -12.945 3.084 1.00 92.75 101 LEU A O 1
ATOM 866 N N . ASP A 1 102 ? -12.847 -10.834 2.577 1.00 92.56 102 ASP A N 1
ATOM 867 C CA . ASP A 1 102 ? -14.109 -11.178 1.913 1.00 92.56 102 ASP A CA 1
ATOM 868 C C . ASP A 1 102 ? -13.898 -12.101 0.705 1.00 92.56 102 ASP A C 1
ATOM 870 O O . ASP A 1 102 ? -14.746 -12.950 0.436 1.00 92.56 102 ASP A O 1
ATOM 874 N N . ASP A 1 103 ? -12.753 -11.992 0.030 1.00 90.19 103 ASP A N 1
ATOM 875 C CA . ASP A 1 103 ? -12.422 -12.843 -1.112 1.00 90.19 103 ASP A CA 1
ATOM 876 C C . ASP A 1 103 ? -11.888 -14.226 -0.701 1.00 90.19 103 ASP A C 1
ATOM 878 O O . ASP A 1 103 ? -12.161 -15.217 -1.380 1.00 90.19 103 ASP A O 1
ATOM 882 N N . ILE A 1 104 ? -11.095 -14.305 0.376 1.00 90.56 104 ILE A N 1
ATOM 883 C CA . ILE A 1 104 ? -10.280 -15.499 0.688 1.00 90.56 104 ILE A CA 1
ATOM 884 C C . ILE A 1 104 ? -10.690 -16.247 1.965 1.00 90.56 104 ILE A C 1
ATOM 886 O O . ILE A 1 104 ? -10.497 -17.458 2.053 1.00 90.56 104 ILE A O 1
ATOM 890 N N . ASP A 1 105 ? -11.257 -15.558 2.958 1.00 92.50 105 ASP A N 1
ATOM 891 C CA . ASP A 1 105 ? -11.805 -16.147 4.186 1.00 92.50 105 ASP A CA 1
ATOM 892 C C . ASP A 1 105 ? -12.957 -15.270 4.731 1.00 92.50 105 ASP A C 1
ATOM 894 O O . ASP A 1 105 ? -12.768 -14.480 5.672 1.00 92.50 105 ASP A O 1
ATOM 898 N N . PRO A 1 106 ? -14.176 -15.420 4.171 1.00 93.69 106 PRO A N 1
ATOM 899 C CA . PRO A 1 106 ? -15.343 -14.636 4.576 1.00 93.69 106 PRO A CA 1
ATOM 900 C C . PRO A 1 106 ? -15.719 -14.796 6.054 1.00 93.69 106 PRO A C 1
ATOM 902 O O . PRO A 1 106 ? -16.329 -13.900 6.641 1.00 93.69 106 PRO A O 1
ATOM 905 N N . GLN A 1 107 ? -15.365 -15.923 6.685 1.00 92.38 107 GLN A N 1
ATOM 906 C CA . GLN A 1 107 ? -15.621 -16.136 8.112 1.00 92.38 107 GLN A CA 1
ATOM 907 C C . GLN A 1 107 ? -14.722 -15.224 8.949 1.00 92.38 107 GLN A C 1
ATOM 909 O O . GLN A 1 107 ? -15.196 -14.528 9.849 1.00 92.38 107 GLN A O 1
ATOM 914 N N . THR A 1 108 ? -13.436 -15.147 8.606 1.00 92.94 108 THR A N 1
ATOM 915 C CA . THR A 1 108 ? -12.511 -14.199 9.241 1.00 92.94 108 THR A CA 1
ATOM 916 C C . THR A 1 108 ? -12.873 -12.753 8.925 1.00 92.94 108 THR A C 1
ATOM 918 O O . THR A 1 108 ? -12.720 -11.893 9.791 1.00 92.94 108 THR A O 1
ATOM 921 N N . ALA A 1 109 ? -13.420 -12.470 7.740 1.00 92.94 109 ALA A N 1
ATOM 922 C CA . ALA A 1 109 ? -13.924 -11.139 7.409 1.00 92.94 109 ALA A CA 1
ATOM 923 C C . ALA A 1 109 ? -15.033 -10.680 8.375 1.00 92.94 109 ALA A C 1
ATOM 925 O O . ALA A 1 109 ? -15.064 -9.518 8.779 1.00 92.94 109 ALA A O 1
ATOM 926 N N . GLN A 1 110 ? -15.937 -11.575 8.793 1.00 90.31 110 GLN A N 1
ATOM 927 C CA . GLN A 1 110 ? -16.967 -11.253 9.793 1.00 90.31 110 GLN A CA 1
ATOM 928 C C . GLN A 1 110 ? -16.354 -10.914 11.156 1.00 90.31 110 GLN A C 1
ATOM 930 O O . GLN A 1 110 ? -16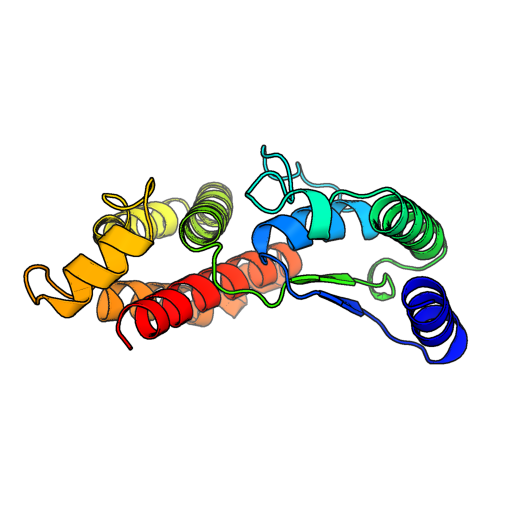.732 -9.913 11.766 1.00 90.31 110 GLN A O 1
ATOM 935 N N . VAL A 1 111 ? -15.363 -11.692 11.603 1.00 91.38 111 VAL A N 1
ATOM 936 C CA . VAL A 1 111 ? -14.625 -11.410 12.845 1.00 91.38 111 VAL A CA 1
ATOM 937 C C . VAL A 1 111 ? -13.917 -10.056 12.759 1.00 91.38 111 VAL A C 1
ATOM 939 O O . VAL A 1 111 ? -14.024 -9.246 13.678 1.00 91.38 111 VAL A O 1
ATOM 942 N N . ALA A 1 112 ? -13.260 -9.766 11.635 1.00 91.06 112 ALA A N 1
ATOM 943 C CA . ALA A 1 112 ? -12.582 -8.495 11.407 1.00 91.06 112 ALA A CA 1
ATOM 944 C C . ALA A 1 112 ? -13.547 -7.300 11.478 1.00 91.06 112 ALA A C 1
ATOM 946 O O . ALA A 1 112 ? -13.225 -6.296 12.111 1.00 91.06 112 ALA A O 1
ATOM 947 N N . ARG A 1 113 ? -14.754 -7.409 10.901 1.00 89.12 113 ARG A N 1
ATOM 948 C CA . ARG A 1 113 ? -15.786 -6.357 10.995 1.00 89.12 113 ARG A CA 1
ATOM 949 C C . ARG A 1 113 ? -16.208 -6.084 12.434 1.00 89.12 113 ARG A C 1
ATOM 951 O O . ARG A 1 113 ? -16.354 -4.923 12.803 1.00 89.12 113 ARG A O 1
ATOM 958 N N . LEU A 1 114 ? -16.384 -7.129 13.243 1.00 86.25 114 LEU A N 1
ATOM 959 C CA . LEU A 1 114 ? -16.731 -6.980 14.659 1.00 86.25 114 LEU A CA 1
ATOM 960 C C . LEU A 1 114 ? -15.603 -6.285 15.430 1.00 86.25 114 LEU A C 1
ATOM 962 O O . LEU A 1 114 ? -15.851 -5.321 16.149 1.00 86.25 114 LEU A O 1
ATOM 966 N N . ARG A 1 115 ? -14.358 -6.723 15.221 1.00 88.06 115 ARG A N 1
ATOM 967 C CA . ARG A 1 115 ? -13.177 -6.192 15.918 1.00 88.06 115 ARG A CA 1
ATOM 968 C C . ARG A 1 115 ? -12.838 -4.755 15.538 1.00 88.06 115 ARG A C 1
ATOM 970 O O . ARG A 1 115 ? -12.479 -3.960 16.398 1.00 88.06 115 ARG A O 1
ATOM 977 N N . TYR A 1 116 ? -12.996 -4.396 14.266 1.00 87.44 116 TYR A N 1
ATOM 978 C CA . TYR A 1 116 ? -12.836 -3.017 13.802 1.00 87.44 116 TYR A CA 1
ATOM 979 C C . TYR A 1 116 ? -14.074 -2.148 14.045 1.00 87.44 116 TYR A C 1
ATOM 981 O O . TYR A 1 116 ? -14.008 -0.931 13.867 1.00 87.44 116 TYR A O 1
ATOM 989 N N . GLY A 1 117 ? -15.188 -2.738 14.487 1.00 80.94 117 GLY A N 1
ATOM 990 C CA . GLY A 1 117 ? -16.454 -2.043 14.697 1.00 80.94 117 GLY A CA 1
ATOM 991 C C . GLY A 1 117 ? -16.332 -0.846 15.638 1.00 80.94 117 GLY A C 1
ATOM 992 O O . GLY A 1 117 ? -16.900 0.201 15.355 1.00 80.94 117 GLY A O 1
ATOM 993 N N . CYS A 1 118 ? -15.513 -0.927 16.686 1.00 78.12 118 CYS A N 1
ATOM 994 C CA . CYS A 1 118 ? -15.314 0.186 17.619 1.00 78.12 118 CYS A CA 1
ATOM 995 C C . CYS A 1 118 ? -14.582 1.406 17.006 1.00 78.12 118 CYS A C 1
ATOM 997 O O . CYS A 1 118 ? -14.701 2.514 17.527 1.00 78.12 118 CYS A O 1
ATOM 999 N N . LEU A 1 119 ? -13.884 1.233 15.874 1.00 75.19 119 LEU A N 1
ATOM 1000 C CA . LEU A 1 119 ? -13.232 2.317 15.128 1.00 75.19 119 LEU A CA 1
ATOM 1001 C C . LEU A 1 119 ? -14.161 2.952 14.078 1.00 75.19 119 LEU A C 1
ATOM 1003 O O . LEU A 1 119 ? -13.965 4.105 13.704 1.00 75.19 119 LEU A O 1
ATOM 1007 N N . THR A 1 120 ? -15.188 2.233 13.607 1.00 65.50 120 THR A N 1
ATOM 1008 C CA . THR A 1 120 ? -16.076 2.693 12.518 1.00 65.50 120 THR A CA 1
ATOM 1009 C C . THR A 1 120 ? -16.879 3.978 12.778 1.00 65.50 120 THR A C 1
ATOM 1011 O O . THR A 1 120 ? -17.057 4.727 11.816 1.00 65.50 120 THR A O 1
ATOM 1014 N N . PRO A 1 121 ? -17.313 4.333 14.009 1.00 65.56 121 PRO A N 1
ATOM 1015 C CA . PRO A 1 121 ? -18.047 5.583 14.244 1.00 65.56 121 PRO A CA 1
ATOM 1016 C C . PRO A 1 121 ? -17.267 6.851 13.878 1.00 65.56 121 PRO A C 1
ATOM 1018 O O . PRO A 1 121 ? -17.861 7.898 13.634 1.00 65.56 121 PRO A O 1
ATOM 1021 N N . TRP A 1 122 ? -15.939 6.764 13.810 1.00 60.22 122 TRP A N 1
ATOM 1022 C CA . TRP A 1 122 ? -15.054 7.916 13.649 1.00 60.22 122 TRP A CA 1
ATOM 1023 C C . TRP A 1 122 ? -14.560 8.096 12.206 1.00 60.22 122 TRP A C 1
ATOM 1025 O O . TRP A 1 122 ? -13.672 8.910 11.944 1.00 60.22 122 TRP A O 1
ATOM 1035 N N . GLN A 1 123 ? -15.141 7.347 11.257 1.00 56.56 123 GLN A N 1
ATOM 1036 C CA . GLN A 1 123 ? -14.725 7.262 9.850 1.00 56.56 123 GLN A CA 1
ATOM 1037 C C . GLN A 1 123 ? -14.574 8.610 9.140 1.00 56.56 123 GLN A C 1
ATOM 1039 O O . GLN A 1 123 ? -13.728 8.753 8.255 1.00 56.56 123 GLN A O 1
ATOM 1044 N N . ALA A 1 124 ? -15.377 9.599 9.531 1.00 54.59 124 ALA A N 1
ATOM 1045 C CA . ALA A 1 124 ? -15.366 10.927 8.932 1.00 54.59 124 ALA A CA 1
ATOM 1046 C C . ALA A 1 124 ? -14.330 11.882 9.552 1.00 54.59 124 ALA A C 1
ATOM 1048 O O . ALA A 1 124 ? -13.945 12.841 8.884 1.00 54.59 124 ALA A O 1
ATOM 1049 N N . ASP A 1 125 ? -13.871 11.639 10.787 1.00 61.22 125 ASP A N 1
ATOM 1050 C CA . ASP A 1 125 ? -12.979 12.558 11.500 1.00 61.22 125 ASP A CA 1
ATOM 1051 C C . ASP A 1 125 ? -12.031 11.848 12.499 1.00 61.22 125 ASP A C 1
ATOM 1053 O O . ASP A 1 125 ? -12.386 11.615 13.660 1.00 61.22 125 ASP A O 1
ATOM 1057 N N . PRO A 1 126 ? -10.787 11.538 12.079 1.00 61.38 126 PRO A N 1
ATOM 1058 C CA . PRO A 1 126 ? -9.760 10.959 12.946 1.00 61.38 126 PRO A CA 1
ATOM 1059 C C . PRO A 1 126 ? -9.377 11.838 14.148 1.00 61.38 126 PRO A C 1
ATOM 1061 O O . PRO A 1 126 ? -8.963 11.303 15.176 1.00 61.38 126 PRO A O 1
ATOM 1064 N N . ALA A 1 127 ? -9.512 13.168 14.051 1.00 62.94 127 ALA A N 1
ATOM 1065 C CA . ALA A 1 127 ? -9.199 14.065 15.166 1.00 62.94 127 ALA A CA 1
ATOM 1066 C C . ALA A 1 127 ? -10.210 13.896 16.309 1.00 62.94 127 ALA A C 1
ATOM 1068 O O . ALA A 1 127 ? -9.837 13.911 17.483 1.00 62.94 127 ALA A O 1
ATOM 1069 N N . THR A 1 128 ? -11.476 13.642 15.964 1.00 61.94 128 THR A N 1
ATOM 1070 C CA . THR A 1 128 ? -12.514 13.307 16.942 1.00 61.94 128 THR A CA 1
ATOM 1071 C C . THR A 1 128 ? -12.219 11.973 17.645 1.00 61.94 128 THR A C 1
ATOM 1073 O O . THR A 1 128 ? -12.413 11.890 18.857 1.00 61.94 128 THR A O 1
ATOM 1076 N N . TYR A 1 129 ? -11.678 10.960 16.949 1.00 62.78 129 TYR A N 1
ATOM 1077 C CA . TYR A 1 129 ? -11.241 9.713 17.602 1.00 62.78 129 TYR A CA 1
ATOM 1078 C C . TYR A 1 129 ? -10.128 9.959 18.624 1.00 62.78 129 TYR A C 1
ATOM 1080 O O . TYR A 1 129 ? -10.247 9.508 19.761 1.00 62.78 129 TYR A O 1
ATOM 1088 N N . GLY A 1 130 ? -9.082 10.704 18.247 1.00 59.66 130 GLY A N 1
ATOM 1089 C CA . GLY A 1 130 ? -7.987 11.031 19.167 1.00 59.66 130 GLY A CA 1
ATOM 1090 C C . GLY A 1 130 ? -8.491 11.747 20.423 1.00 59.66 130 GLY A C 1
ATOM 1091 O O . GLY A 1 130 ? -8.178 11.352 21.543 1.00 59.66 130 GLY A O 1
ATOM 1092 N N . HIS A 1 131 ? -9.384 12.727 20.259 1.00 61.72 131 HIS A N 1
ATOM 1093 C CA . HIS A 1 131 ? -10.007 13.413 21.391 1.00 61.72 131 HIS A CA 1
ATOM 1094 C C . HIS A 1 131 ? -10.870 12.467 22.252 1.00 61.72 131 HIS A C 1
ATOM 1096 O O . HIS A 1 131 ? -10.799 12.504 23.481 1.00 61.72 131 HIS A O 1
ATOM 1102 N N . ALA A 1 132 ? -11.681 11.599 21.639 1.00 61.25 132 ALA A N 1
ATOM 1103 C CA . ALA A 1 132 ? -12.519 10.639 22.360 1.00 61.25 132 ALA A CA 1
ATOM 1104 C C . ALA A 1 132 ? -11.678 9.622 23.152 1.00 61.25 132 ALA A C 1
ATOM 1106 O O . ALA A 1 132 ? -11.975 9.359 24.320 1.00 61.25 132 ALA A O 1
ATOM 1107 N N . ALA A 1 133 ? -10.597 9.116 22.554 1.00 58.75 133 ALA A N 1
ATOM 1108 C CA . ALA A 1 133 ? -9.677 8.174 23.179 1.00 58.75 133 ALA A CA 1
ATOM 1109 C C . ALA A 1 133 ? -8.940 8.791 24.383 1.00 58.75 133 ALA A C 1
ATOM 1111 O O . ALA A 1 133 ? -8.812 8.142 25.420 1.00 58.75 133 ALA A O 1
ATOM 1112 N N . LEU A 1 134 ? -8.531 10.063 24.287 1.00 62.09 134 LEU A N 1
ATOM 1113 C CA . LEU A 1 134 ? -7.879 10.800 25.380 1.00 62.09 134 LEU A CA 1
ATOM 1114 C C . LEU A 1 134 ? -8.823 11.102 26.555 1.00 62.09 134 LEU A C 1
ATOM 1116 O O . LEU A 1 134 ? -8.394 11.118 27.706 1.00 62.09 134 LEU A O 1
ATOM 1120 N N . THR A 1 135 ? -10.114 11.322 26.290 1.00 60.16 135 THR A N 1
ATOM 1121 C CA . THR A 1 135 ? -11.105 11.634 27.343 1.00 60.16 135 THR A CA 1
ATOM 1122 C C . THR A 1 135 ? -11.580 10.419 28.148 1.00 60.16 135 THR A C 1
ATOM 1124 O O . THR A 1 135 ? -12.345 10.585 29.096 1.00 60.16 135 THR A O 1
ATOM 1127 N N . GLY A 1 136 ? -11.157 9.198 27.791 1.00 55.47 136 GLY A N 1
ATOM 1128 C CA . GLY A 1 136 ? -11.538 7.964 28.495 1.00 55.47 136 GLY A CA 1
ATOM 1129 C C . GLY A 1 136 ? -13.025 7.600 28.383 1.00 55.47 136 GLY A C 1
ATOM 1130 O O . GLY A 1 136 ? -13.493 6.692 29.065 1.00 55.47 136 GLY A O 1
ATOM 1131 N N . ALA A 1 137 ? -13.775 8.297 27.525 1.00 52.12 137 ALA A N 1
ATOM 1132 C CA . ALA A 1 137 ? -15.216 8.130 27.362 1.00 52.12 137 ALA A CA 1
ATOM 1133 C C . ALA A 1 137 ? -15.607 6.854 26.587 1.00 52.12 137 ALA A C 1
ATOM 1135 O O . ALA A 1 137 ? -16.795 6.552 26.482 1.00 52.12 137 ALA A O 1
ATOM 1136 N N . TYR A 1 138 ? -14.637 6.104 26.044 1.00 54.19 138 TYR A N 1
ATOM 1137 C CA . TYR A 1 138 ? -14.873 4.910 25.229 1.00 54.19 138 TYR A CA 1
ATOM 1138 C C . TYR A 1 138 ? -13.871 3.782 25.518 1.00 54.19 138 TYR A C 1
ATOM 1140 O O . TYR A 1 138 ? -12.699 4.032 25.797 1.00 54.19 138 TYR A O 1
ATOM 1148 N N . GLN A 1 139 ? -14.348 2.531 25.445 1.00 59.12 139 GLN A N 1
ATOM 1149 C CA . GLN A 1 139 ? -13.519 1.328 25.593 1.00 59.12 139 GLN A CA 1
ATOM 1150 C C . GLN A 1 139 ? -12.451 1.266 24.495 1.00 59.12 139 GLN A C 1
AT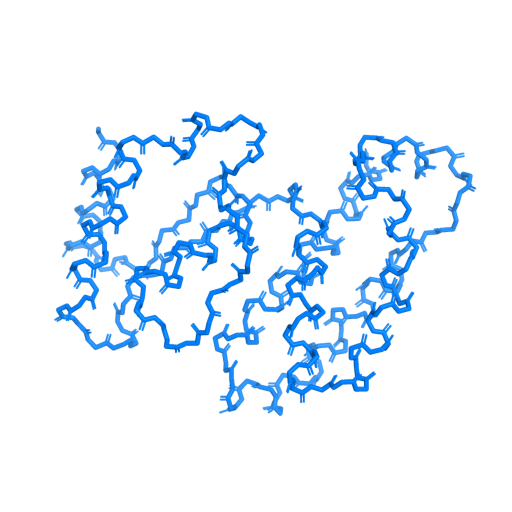OM 1152 O O . GLN A 1 139 ? -12.726 1.568 23.334 1.00 59.12 139 GLN A O 1
ATOM 1157 N N . THR A 1 140 ? -11.235 0.863 24.866 1.00 64.94 140 THR A N 1
ATOM 1158 C CA . THR A 1 140 ? -10.100 0.790 23.944 1.00 64.94 140 THR A CA 1
ATOM 1159 C C . THR A 1 140 ? -10.309 -0.295 22.889 1.00 64.94 140 THR A C 1
ATOM 1161 O O . THR A 1 140 ? -10.679 -1.430 23.192 1.00 64.94 140 THR A O 1
ATOM 1164 N N . CYS A 1 141 ? -10.035 0.055 21.634 1.00 76.88 141 CYS A N 1
ATOM 1165 C CA . CYS A 1 141 ? -10.062 -0.870 20.501 1.00 76.88 141 CYS A CA 1
ATOM 1166 C C . CYS A 1 141 ? -8.786 -1.710 20.383 1.00 76.88 141 CYS A C 1
ATOM 1168 O O . CYS A 1 141 ? -8.774 -2.708 19.664 1.00 76.88 141 CYS A O 1
ATOM 1170 N N . GLU A 1 142 ? -7.717 -1.303 21.076 1.00 82.81 142 GLU A N 1
ATOM 1171 C CA . GLU A 1 142 ? -6.375 -1.886 21.013 1.00 82.81 142 GLU A CA 1
ATOM 1172 C C . GLU A 1 142 ? -6.384 -3.417 21.016 1.00 82.81 142 GLU A C 1
ATOM 1174 O O . GLU A 1 142 ? -5.837 -4.047 20.112 1.00 82.81 142 GLU A O 1
ATOM 1179 N N . ARG A 1 143 ? -7.053 -4.029 22.001 1.00 85.81 143 ARG A N 1
ATOM 1180 C CA . ARG A 1 143 ? -7.046 -5.487 22.165 1.00 85.81 143 ARG A CA 1
ATOM 1181 C C . ARG A 1 143 ? -7.599 -6.202 20.935 1.00 85.81 143 ARG A C 1
ATOM 1183 O O . ARG A 1 143 ? -6.996 -7.163 20.463 1.00 85.81 143 ARG A O 1
ATOM 1190 N N . GLU A 1 144 ? -8.721 -5.722 20.410 1.00 87.94 144 GLU A N 1
ATOM 1191 C CA . GLU A 1 144 ? -9.390 -6.327 19.259 1.00 87.94 144 GLU A CA 1
ATOM 1192 C C . GLU A 1 144 ? -8.599 -6.093 17.966 1.00 87.94 144 GLU A C 1
ATOM 1194 O O . GLU A 1 144 ? -8.416 -7.012 17.165 1.00 87.94 144 GLU A O 1
ATOM 1199 N N . VAL A 1 145 ? -8.041 -4.894 17.786 1.00 88.38 145 VAL A N 1
ATOM 1200 C CA . VAL A 1 145 ? -7.205 -4.547 16.626 1.00 88.38 145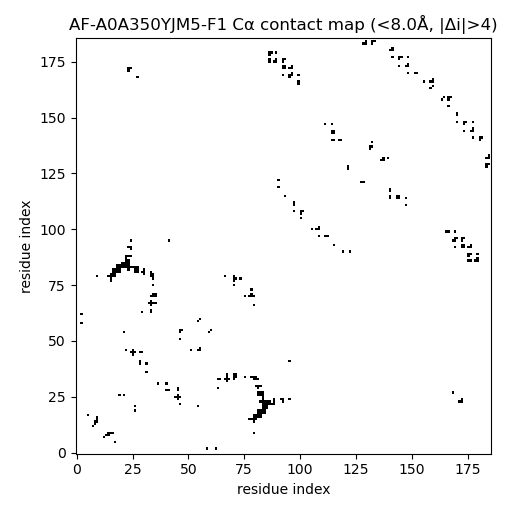 VAL A CA 1
ATOM 1201 C C . VAL A 1 145 ? -5.923 -5.386 16.591 1.00 88.38 145 VAL A C 1
ATOM 1203 O O . VAL A 1 145 ? -5.577 -5.955 15.551 1.00 88.38 145 VAL A O 1
ATOM 1206 N N . VAL A 1 146 ? -5.236 -5.517 17.728 1.00 89.19 146 VAL A N 1
ATOM 1207 C CA . VAL A 1 146 ? -4.019 -6.333 17.857 1.00 89.19 146 VAL A CA 1
ATOM 1208 C C . VAL A 1 146 ? -4.338 -7.819 17.697 1.00 89.19 146 VAL A C 1
ATOM 1210 O O . VAL A 1 146 ? -3.585 -8.542 17.037 1.00 89.19 146 VAL A O 1
ATOM 1213 N N . SER A 1 147 ? -5.475 -8.285 18.227 1.00 92.06 147 SER A N 1
ATOM 1214 C CA . SER A 1 147 ? -5.933 -9.660 18.009 1.00 92.06 147 SER A CA 1
ATOM 1215 C C . SER A 1 147 ? -6.173 -9.934 16.526 1.00 92.06 147 SER A C 1
ATOM 1217 O O . SER A 1 147 ? -5.804 -10.999 16.041 1.00 92.06 147 SER A O 1
ATOM 1219 N N . MET A 1 148 ? -6.730 -8.976 15.779 1.00 93.25 148 MET A N 1
ATOM 1220 C CA . MET A 1 148 ? -6.926 -9.126 14.336 1.00 93.25 148 MET A CA 1
ATOM 1221 C C . MET A 1 148 ? -5.600 -9.271 13.580 1.00 93.25 148 MET A C 1
ATOM 1223 O O . MET A 1 148 ? -5.458 -10.168 12.748 1.00 93.25 148 MET A O 1
ATOM 1227 N N . LEU A 1 149 ? -4.600 -8.444 13.898 1.00 93.06 149 LEU A N 1
ATOM 1228 C CA . LEU A 1 149 ? -3.261 -8.582 13.317 1.00 93.06 149 LEU A CA 1
ATOM 1229 C C . LEU A 1 149 ? -2.624 -9.938 13.665 1.00 93.06 149 LEU A C 1
ATOM 1231 O O . LEU A 1 149 ? -2.009 -10.575 12.808 1.00 93.06 149 LEU A O 1
ATOM 1235 N N . THR A 1 150 ? -2.780 -10.385 14.910 1.00 92.75 150 THR A N 1
ATOM 1236 C CA . THR A 1 150 ? -2.231 -11.663 15.381 1.00 92.75 150 THR A CA 1
ATOM 1237 C C . THR A 1 150 ? -2.842 -12.841 14.627 1.00 92.75 150 THR A C 1
ATOM 1239 O O . THR A 1 150 ? -2.106 -13.699 14.139 1.00 92.75 150 THR A O 1
ATOM 1242 N N . ASP A 1 151 ? -4.161 -12.844 14.445 1.00 92.12 151 ASP A N 1
ATOM 1243 C CA . ASP A 1 151 ? -4.872 -13.910 13.735 1.00 92.12 151 ASP A CA 1
ATOM 1244 C C . ASP A 1 151 ? -4.460 -13.980 12.255 1.00 92.12 151 ASP A C 1
ATOM 1246 O O . ASP A 1 151 ? -4.216 -15.068 11.729 1.00 92.12 151 ASP A O 1
ATOM 1250 N N . LEU A 1 152 ? -4.286 -12.830 11.585 1.00 91.44 152 LEU A N 1
ATOM 1251 C CA . LEU A 1 152 ? -3.739 -12.792 10.220 1.00 91.44 152 LEU A CA 1
ATOM 1252 C C . LEU A 1 152 ? -2.331 -13.393 10.156 1.00 91.44 152 LEU A C 1
ATOM 1254 O O . LEU A 1 152 ? -2.011 -14.127 9.221 1.00 91.44 152 LEU A O 1
ATOM 1258 N N . MET A 1 153 ? -1.485 -13.108 11.150 1.00 91.75 153 MET A N 1
ATOM 1259 C CA . MET A 1 153 ? -0.122 -13.636 11.195 1.00 91.75 153 MET A CA 1
ATOM 1260 C C . MET A 1 153 ? -0.075 -15.138 11.468 1.00 91.75 153 MET A C 1
ATOM 1262 O O . MET A 1 153 ? 0.740 -15.830 10.857 1.00 91.75 153 MET A O 1
ATOM 1266 N N . GLN A 1 154 ? -0.965 -15.662 12.310 1.00 92.38 154 GLN A N 1
ATOM 1267 C CA . GLN A 1 154 ? -1.088 -17.104 12.546 1.00 92.38 154 GLN 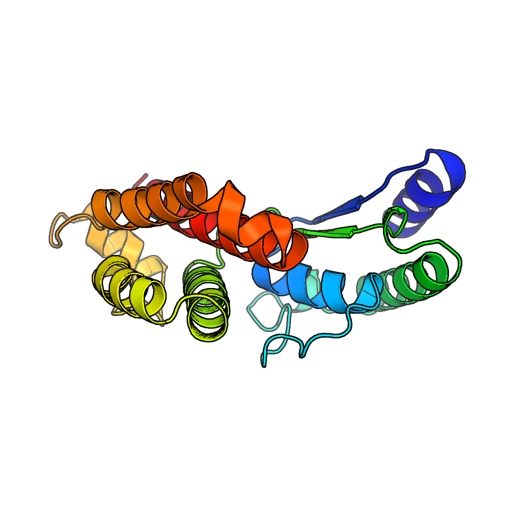A CA 1
ATOM 1268 C C . GLN A 1 154 ? -1.534 -17.855 11.286 1.00 92.38 154 GLN A C 1
ATOM 1270 O O . GLN A 1 154 ? -1.060 -18.957 11.019 1.00 92.38 154 GLN A O 1
ATOM 1275 N N . LYS A 1 155 ? -2.383 -17.234 10.460 1.00 89.12 155 LYS A N 1
ATOM 1276 C CA . LYS A 1 155 ? -2.863 -17.804 9.192 1.00 89.12 155 LYS A CA 1
ATOM 1277 C C . LYS A 1 155 ? -1.918 -17.596 8.002 1.00 89.12 155 LYS A C 1
ATOM 1279 O O . LYS A 1 155 ? -2.245 -17.995 6.884 1.00 89.12 155 LYS A O 1
ATOM 1284 N N . ARG A 1 156 ? -0.720 -17.036 8.227 1.00 88.19 156 ARG A N 1
ATOM 1285 C CA . ARG A 1 156 ? 0.267 -16.741 7.174 1.00 88.19 156 ARG A CA 1
ATOM 1286 C C . ARG A 1 156 ? 0.573 -17.936 6.277 1.00 88.19 156 ARG A C 1
ATOM 1288 O O . ARG A 1 156 ? 0.691 -17.732 5.079 1.00 88.19 156 ARG A O 1
ATOM 1295 N N . GLY A 1 157 ? 0.720 -19.139 6.836 1.00 85.25 157 GLY A N 1
ATOM 1296 C CA . GLY A 1 157 ? 1.023 -20.339 6.046 1.00 85.25 157 GLY A CA 1
ATOM 1297 C C . GLY A 1 157 ? -0.032 -20.590 4.967 1.00 85.25 157 GLY A C 1
ATOM 1298 O O . GLY A 1 157 ? 0.296 -20.620 3.789 1.00 85.25 157 GLY A O 1
ATOM 1299 N N . GLY A 1 158 ? -1.310 -20.642 5.356 1.00 86.81 158 GLY A N 1
ATOM 1300 C CA . GLY A 1 158 ? -2.404 -20.905 4.417 1.00 86.81 158 GLY A CA 1
ATOM 1301 C C . GLY A 1 158 ? -2.626 -19.784 3.398 1.00 86.81 158 GLY A C 1
ATOM 1302 O O . GLY A 1 158 ? -2.890 -20.057 2.229 1.00 86.81 158 GLY A O 1
ATOM 1303 N N . TYR A 1 159 ? -2.495 -18.523 3.818 1.00 87.38 159 TYR A N 1
ATOM 1304 C CA . TYR A 1 159 ? -2.776 -17.375 2.949 1.00 87.38 159 TYR A CA 1
ATOM 1305 C C . TYR A 1 159 ? -1.613 -17.026 2.014 1.00 87.38 159 TYR A C 1
ATOM 1307 O O . TYR A 1 159 ? -1.824 -16.760 0.833 1.00 87.38 159 TYR A O 1
ATOM 1315 N N . ALA A 1 160 ? -0.376 -17.037 2.516 1.00 85.38 160 ALA A N 1
ATOM 1316 C CA . ALA A 1 160 ? 0.774 -16.579 1.742 1.00 85.38 160 ALA A CA 1
ATOM 1317 C C . ALA A 1 160 ? 1.221 -17.577 0.664 1.00 85.38 160 ALA A C 1
ATOM 1319 O O . ALA A 1 160 ? 1.813 -17.153 -0.325 1.00 85.38 160 ALA A O 1
ATOM 1320 N N . GLU A 1 161 ? 0.944 -18.874 0.839 1.00 82.25 161 GLU A N 1
ATOM 1321 C CA . GLU A 1 161 ? 1.264 -19.907 -0.159 1.00 82.25 161 GLU A CA 1
ATOM 1322 C C . GLU A 1 161 ? 0.536 -19.685 -1.490 1.00 82.25 161 GLU A C 1
ATOM 1324 O O . GLU A 1 161 ? 1.092 -19.976 -2.547 1.00 82.25 161 GLU A O 1
ATOM 1329 N N . HIS A 1 162 ? -0.676 -19.131 -1.441 1.00 73.44 162 HIS A N 1
ATOM 1330 C CA . HIS A 1 162 ? -1.534 -18.961 -2.613 1.00 73.44 162 HIS A CA 1
ATOM 1331 C C . HIS A 1 162 ? -1.655 -17.497 -3.056 1.00 73.44 162 HIS A C 1
ATOM 1333 O O . HIS A 1 162 ? -1.841 -17.243 -4.243 1.00 73.44 162 HIS A O 1
ATOM 1339 N N . ASP A 1 163 ? -1.522 -16.537 -2.130 1.00 82.06 163 ASP A N 1
ATOM 1340 C CA . ASP A 1 163 ? -1.772 -15.116 -2.401 1.00 82.06 163 ASP A CA 1
ATOM 1341 C C . ASP A 1 163 ? -0.790 -14.175 -1.669 1.00 82.06 163 ASP A C 1
ATOM 1343 O O . ASP A 1 163 ? -1.164 -13.173 -1.060 1.00 82.06 163 ASP A O 1
ATOM 1347 N N . GLY A 1 164 ? 0.504 -14.516 -1.683 1.00 83.62 164 GLY A N 1
ATOM 1348 C CA . GLY A 1 164 ? 1.543 -13.862 -0.872 1.00 83.62 164 GLY A CA 1
ATOM 1349 C C . GLY A 1 164 ? 1.631 -12.332 -0.976 1.00 83.62 164 GLY A C 1
ATOM 1350 O O . GLY A 1 164 ? 1.884 -11.675 0.033 1.00 83.62 164 GLY A O 1
ATOM 1351 N N . GLU A 1 165 ? 1.396 -11.753 -2.155 1.00 84.12 165 GLU A N 1
ATOM 1352 C CA . GLU A 1 165 ? 1.431 -10.296 -2.366 1.00 84.12 165 GLU A CA 1
ATOM 1353 C C . GLU A 1 165 ? 0.195 -9.592 -1.787 1.00 84.12 165 GLU A C 1
ATOM 1355 O O . GLU A 1 165 ? 0.338 -8.607 -1.059 1.00 84.12 165 GLU A O 1
ATOM 1360 N N . ARG A 1 166 ? -1.019 -10.109 -2.035 1.00 86.94 166 ARG A N 1
ATOM 1361 C CA . ARG A 1 166 ? -2.242 -9.533 -1.447 1.00 86.94 166 ARG A CA 1
ATOM 1362 C C . ARG A 1 166 ? -2.287 -9.770 0.059 1.00 86.94 166 ARG A C 1
ATOM 1364 O O . ARG A 1 166 ? -2.708 -8.887 0.802 1.00 86.94 166 ARG A O 1
ATOM 1371 N N . PHE A 1 167 ? -1.768 -10.906 0.528 1.00 89.75 167 PHE A N 1
ATOM 1372 C CA . PHE A 1 167 ? -1.585 -11.162 1.952 1.00 89.75 167 PHE A CA 1
ATOM 1373 C C . PHE A 1 167 ? -0.617 -10.159 2.589 1.00 89.75 167 PHE A C 1
ATOM 1375 O O . PHE A 1 167 ? -0.907 -9.629 3.661 1.00 89.75 167 PHE A O 1
ATOM 1382 N N . LEU A 1 168 ? 0.519 -9.865 1.944 1.00 88.31 168 LEU A N 1
ATOM 1383 C CA . LEU A 1 168 ? 1.450 -8.848 2.431 1.00 88.31 168 LEU A CA 1
ATOM 1384 C C . LEU A 1 168 ? 0.764 -7.481 2.532 1.00 88.31 168 LEU A C 1
ATOM 1386 O O . LEU A 1 168 ? 0.889 -6.833 3.571 1.00 88.31 168 LEU A O 1
ATOM 1390 N N . ASP A 1 169 ? 0.013 -7.070 1.507 1.00 89.31 169 ASP A N 1
ATOM 1391 C CA . ASP A 1 169 ? -0.760 -5.824 1.542 1.00 89.31 169 ASP A CA 1
ATOM 1392 C C . ASP A 1 169 ? -1.763 -5.804 2.708 1.00 89.31 169 ASP A C 1
ATOM 1394 O O . ASP A 1 169 ? -1.787 -4.853 3.494 1.00 89.31 169 ASP A O 1
ATOM 1398 N N . ALA A 1 170 ? -2.537 -6.876 2.894 1.00 90.69 170 ALA A N 1
ATOM 1399 C CA . ALA A 1 170 ? -3.492 -6.990 3.994 1.00 90.69 170 ALA A CA 1
ATOM 1400 C C . ALA A 1 170 ? -2.808 -6.907 5.369 1.00 90.69 170 ALA A C 1
ATOM 1402 O O . ALA A 1 170 ? -3.282 -6.211 6.266 1.00 90.69 170 ALA A O 1
ATOM 1403 N N . VAL A 1 171 ? -1.657 -7.559 5.544 1.00 91.50 171 VAL A N 1
ATOM 1404 C CA . VAL A 1 171 ? -0.896 -7.521 6.801 1.00 91.50 171 VAL A CA 1
ATOM 1405 C C . VAL A 1 171 ? -0.349 -6.130 7.089 1.00 91.50 171 VAL A C 1
ATOM 1407 O O . VAL A 1 171 ? -0.401 -5.687 8.235 1.00 91.50 171 VAL A O 1
ATOM 1410 N N . GLN A 1 172 ? 0.188 -5.436 6.087 1.00 91.19 172 GLN A N 1
ATOM 1411 C CA . GLN A 1 172 ? 0.720 -4.085 6.283 1.00 91.19 172 GLN A CA 1
ATOM 1412 C C . GLN A 1 172 ? -0.395 -3.105 6.635 1.00 91.19 172 GLN A C 1
ATOM 1414 O O . GLN A 1 172 ? -0.238 -2.303 7.554 1.00 91.19 172 GLN A O 1
ATOM 1419 N N . ASN A 1 173 ? -1.566 -3.257 6.016 1.00 90.69 173 ASN A N 1
ATOM 1420 C CA . ASN A 1 173 ? -2.761 -2.530 6.418 1.00 90.69 173 ASN A CA 1
ATOM 1421 C C . ASN A 1 173 ? -3.187 -2.862 7.857 1.00 90.69 173 ASN A C 1
ATOM 1423 O O . ASN A 1 173 ? -3.423 -1.946 8.636 1.00 90.69 173 ASN A O 1
ATOM 1427 N N . ALA A 1 174 ? -3.213 -4.132 8.266 1.00 91.38 174 ALA A N 1
ATOM 1428 C CA . ALA A 1 174 ? -3.548 -4.506 9.644 1.00 91.38 174 ALA A CA 1
ATOM 1429 C C . ALA A 1 174 ? -2.542 -3.958 10.678 1.00 91.38 174 ALA A C 1
ATOM 1431 O O . ALA A 1 174 ? -2.941 -3.532 11.762 1.00 91.38 174 ALA A O 1
ATOM 1432 N N . ARG A 1 17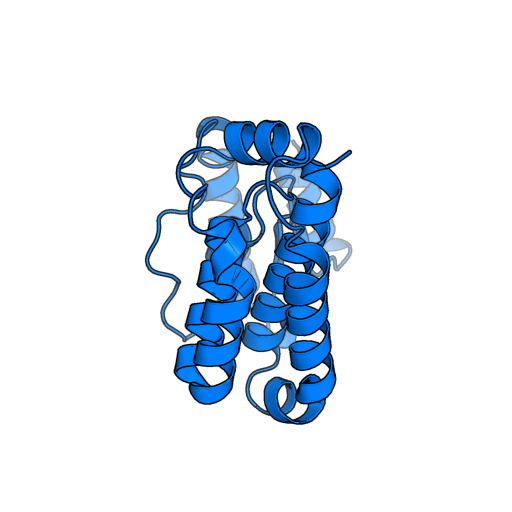5 ? -1.246 -3.915 10.336 1.00 90.56 175 ARG A N 1
ATOM 1433 C CA . ARG A 1 175 ? -0.207 -3.265 11.154 1.00 90.56 175 ARG A CA 1
ATOM 1434 C C . ARG A 1 175 ? -0.424 -1.766 11.262 1.00 90.56 175 ARG A C 1
ATOM 1436 O O . ARG A 1 175 ? -0.295 -1.226 12.354 1.00 90.56 175 ARG A O 1
ATOM 1443 N N . LEU A 1 176 ? -0.771 -1.110 10.156 1.00 89.50 176 LEU A N 1
ATOM 1444 C CA . LEU A 1 176 ? -1.097 0.312 10.153 1.00 89.50 176 LEU A CA 1
ATOM 1445 C C . LEU A 1 176 ? -2.268 0.589 11.093 1.00 89.50 176 LEU A C 1
ATOM 1447 O O . LEU A 1 176 ? -2.155 1.484 11.918 1.00 89.50 176 LEU A O 1
ATOM 1451 N N . VAL A 1 177 ? -3.339 -0.210 11.044 1.00 88.12 177 VAL A N 1
ATOM 1452 C CA . VAL A 1 177 ? -4.491 -0.050 11.949 1.00 88.12 177 VAL A CA 1
ATOM 1453 C C . VAL A 1 177 ? -4.070 -0.165 13.420 1.00 88.12 177 VAL A C 1
ATOM 1455 O O . VAL A 1 177 ? -4.464 0.674 14.225 1.00 88.12 177 VAL A O 1
ATOM 1458 N N . ALA A 1 178 ? -3.230 -1.146 13.768 1.00 87.31 178 ALA A N 1
ATOM 1459 C CA . ALA A 1 178 ? -2.706 -1.299 15.129 1.00 87.31 178 ALA A CA 1
ATOM 1460 C C . ALA A 1 178 ? -1.822 -0.118 15.566 1.00 87.31 178 ALA A C 1
ATOM 1462 O O . ALA A 1 178 ? -1.991 0.418 16.659 1.00 87.31 178 ALA A O 1
ATOM 1463 N N . ASN A 1 179 ? -0.914 0.327 14.698 1.00 85.44 179 ASN A N 1
ATOM 1464 C CA . ASN A 1 179 ? -0.010 1.436 14.998 1.00 85.44 179 ASN A CA 1
ATOM 1465 C C . ASN A 1 179 ? -0.747 2.777 15.085 1.00 85.44 179 ASN A C 1
ATOM 1467 O O . ASN A 1 179 ? -0.434 3.595 15.944 1.00 85.44 179 ASN A O 1
ATOM 1471 N N . ALA A 1 180 ? -1.728 3.006 14.212 1.00 81.19 180 ALA A N 1
ATOM 1472 C CA . ALA A 1 180 ? -2.550 4.206 14.219 1.00 81.19 180 ALA A CA 1
ATOM 1473 C C . ALA A 1 180 ? -3.407 4.287 15.490 1.00 81.19 180 ALA A C 1
ATOM 1475 O O . ALA A 1 180 ? -3.525 5.367 16.061 1.00 81.19 180 ALA A O 1
ATOM 1476 N N . GLU A 1 181 ? -3.947 3.164 15.982 1.00 79.19 181 GLU A N 1
ATOM 1477 C CA . GLU A 1 181 ? -4.659 3.121 17.269 1.00 79.19 181 GLU A CA 1
ATOM 1478 C C . GLU A 1 181 ? -3.764 3.593 18.422 1.00 79.19 181 GLU A C 1
ATOM 1480 O O . GLU A 1 181 ? -4.167 4.474 19.182 1.00 79.19 181 GLU A O 1
ATOM 1485 N N . SER A 1 182 ? -2.524 3.096 18.482 1.00 77.88 182 SER A N 1
ATOM 1486 C CA . SER A 1 182 ? -1.543 3.540 19.475 1.00 77.88 182 SER A CA 1
ATOM 1487 C C . SER A 1 182 ? -1.150 5.009 19.295 1.00 77.88 182 SER A C 1
ATOM 1489 O O . SER A 1 182 ? -0.976 5.708 20.289 1.00 77.88 182 SER A O 1
ATOM 1491 N N . TYR A 1 183 ? -0.990 5.479 18.055 1.00 74.19 183 TYR A N 1
ATOM 1492 C CA . TYR A 1 183 ? -0.579 6.851 17.754 1.00 74.19 183 TYR A CA 1
ATOM 1493 C C . TYR A 1 183 ? -1.645 7.878 18.147 1.00 74.19 183 TYR A C 1
ATOM 1495 O O . TYR A 1 183 ? -1.324 8.874 18.781 1.00 74.19 183 TYR A O 1
ATOM 1503 N N . TYR A 1 184 ? -2.919 7.630 17.826 1.00 68.75 184 TYR A N 1
ATOM 1504 C CA . TYR A 1 184 ? -4.013 8.556 18.151 1.00 68.75 184 TYR A CA 1
ATOM 1505 C C . TYR A 1 184 ? -4.311 8.667 19.654 1.00 68.75 184 TYR A C 1
ATOM 1507 O O . TYR A 1 184 ? -5.082 9.537 20.055 1.00 68.75 184 TYR A O 1
ATOM 1515 N N . ARG A 1 185 ? -3.723 7.795 20.480 1.00 68.12 185 ARG A N 1
ATOM 1516 C CA . ARG A 1 185 ? -3.833 7.820 21.944 1.00 68.12 185 ARG A CA 1
ATOM 1517 C C . ARG A 1 185 ? -2.689 8.548 22.650 1.00 68.12 185 ARG A C 1
ATOM 1519 O O . ARG A 1 185 ? -2.820 8.787 23.850 1.00 68.12 185 ARG A O 1
ATOM 1526 N N . ALA A 1 186 ? -1.578 8.797 21.958 1.00 60.47 186 ALA A N 1
ATOM 1527 C CA . ALA A 1 186 ? -0.357 9.357 22.536 1.00 60.47 186 ALA A CA 1
ATOM 1528 C C . ALA A 1 186 ? -0.404 10.885 22.675 1.00 60.47 186 ALA A C 1
ATOM 1530 O O . ALA A 1 186 ? -1.122 11.542 21.888 1.00 60.47 186 ALA A O 1
#

Foldseek 3Di:
DVLVVVCCCVPPVLAQEDEDQADFLLQVLLQCQLLVPDDDRDPDHRCPDPPSPPQVDPSNVVSSVVLSVVNVVDDSVSRRGTGYDYLPCQPVLLVLLLVLCVVPPVPLSVLSCVLCVQVVVCVPDLLVVLVCLQVVVDDQSLVSLVVNLVVLVVCCVVCCVVPVVSSVSNNVSSVSNNVSSVVSPD

Solvent-accessible surface area (backbone atoms only — not comparable to full-atom values): 10280 Å² total; per-residue (Å²): 110,68,67,60,52,53,52,45,39,39,73,75,67,67,48,54,61,49,76,42,96,34,37,37,65,35,25,46,54,51,21,41,59,24,54,66,57,87,67,85,73,76,97,66,73,61,55,69,55,88,72,35,70,80,65,62,42,66,71,52,48,56,49,48,55,50,46,24,57,54,27,70,7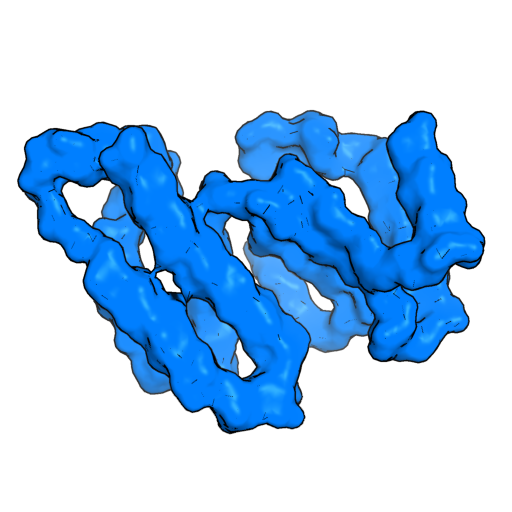8,45,59,78,94,67,30,47,44,40,37,32,72,39,55,87,37,44,67,58,18,50,48,46,33,41,56,55,24,54,76,77,39,52,71,58,25,54,52,48,51,62,38,48,45,80,60,55,86,35,72,91,39,66,68,57,43,28,54,42,54,66,67,63,81,57,85,80,48,59,66,43,37,46,49,50,41,50,52,55,59,72,43,37,70,77,45,38,78,80,40,42,68,64,44,48,52,31,50,53,23,34,48,36,38,40,50,35,56,56,55,46,59,105